Protein AF-0000000084533289 (afdb_homodimer)

InterPro domains:
  IPR000182 GNAT domain [PF00583] (32-140)
  IPR000182 GNAT domain [PS51186] (4-158)
  IPR016181 Acyl-CoA N-acyltransferase [SSF55729] (2-154)
  IPR050832 Bacterial Acetyltransferase [PTHR43877] (1-142)

Radius of gyration: 20.75 Å; Cα contacts (8 Å, |Δi|>4): 591; chains: 2; bounding box: 34×73×55 Å

Secondary structure (DSSP, 8-state):
------EE--GGGHHHHHHHHHHHSTT----HHHHHHHHHHHHHHTTT-TTEEEEEEESSSS-EEEEEEEEEEE---BTTBTT-EEEEEEEEEE-GGG-SSSHHHHHHHHHHHHHHHTT-SEEEEE--TTTHHHHHHTT-EE---EEEE---------/------EE--GGGHHHHHHHHHHHSTT----HHHHHHHHHHHHHHTTT-TTEEEEEEESSSS-EEEEEEEEEEE---BTTBTT-EEEEEEEEEE-GGG-SSSHHHHHHHHHHHHHHHTT-SEEEEE--TTTHHHHHHTT-EE---EEEE---------

pLDDT: mean 88.36, std 14.04, range [29.56, 98.44]

Solvent-accessible surface area (backbone atoms only — not comparable to full-atom values): 17036 Å² total; per-residue (Å²): 127,78,78,53,64,66,41,75,47,46,36,86,41,20,66,49,51,48,52,38,52,57,67,67,52,67,83,65,85,71,52,68,66,55,53,51,50,32,32,52,49,36,41,67,31,39,83,69,36,88,40,51,47,43,20,24,22,48,67,53,97,84,42,60,28,22,37,21,35,33,30,48,42,74,59,66,56,42,96,73,16,84,67,14,25,32,27,38,46,78,45,74,30,58,35,78,93,49,58,94,69,56,47,61,59,51,16,44,50,53,43,50,51,50,40,46,72,73,42,25,21,34,36,33,36,69,38,49,84,88,48,39,63,59,44,43,76,72,60,33,40,81,47,77,46,29,29,37,30,64,60,72,71,81,61,80,80,124,125,79,78,54,64,67,41,73,47,44,37,86,42,20,64,49,51,47,52,39,53,58,65,66,53,69,84,66,86,73,50,68,66,54,54,51,49,34,33,51,49,35,42,67,30,38,83,69,36,87,40,52,45,43,19,25,24,49,68,52,96,83,43,60,30,21,36,20,34,34,30,49,42,72,58,67,53,42,97,76,17,86,66,13,24,33,27,37,46,78,45,74,32,56,37,78,94,49,58,95,69,55,46,61,59,51,16,42,50,52,43,51,53,50,40,46,71,74,43,26,23,34,35,34,36,70,39,50,82,87,49,39,63,61,43,44,77,72,59,32,40,81,47,77,46,30,30,37,31,66,61,72,70,79,60,79,80,125

Sequence (316 aa):
MPTPPVRPAAPGDADELLRLRVAVLDGARLTDAWRSTFRDDMRARLGTDPSLLAYVVPADEHTLASCALGIVYRGYLGPTHPTGLWGRIHTVATDPAHRRRGHARAVTTALIDALKAAGCGSIELRATEAGAPLYHTLGFAPLDGYMALRPTPPGPRHMPTPPVRPAAPGDADELLRLRVAVLDGARLTDAWRSTFRDDMRARLGTDPSLLAYVVPADEHTLASCALGIVYRGYLGPTHPTGLWGRIHTVATDPAHRRRGHARAVTTALIDALKAAGCGSIELRATEAGAPLYHTLGFAPLDGYMALRPTPPGPRH

Nearest PDB structures (foldseek):
  2q0y-assembly1_A-2  TM=8.244E-01  e=2.918E-10  Cupriavidus pinatubonensis JMP134
  3mgd-assembly2_B  TM=8.624E-01  e=1.035E-08  Clostridium acetobutylicum
  6tdh-assembly1_A-2  TM=7.737E-01  e=1.348E-07  Aspergillus fumigatus Af293
  4f6a-assembly1_B  TM=7.335E-01  e=4.950E-08  Halalkalibacterium halodurans C-125
  4e0a-assembly1_B  TM=7.019E-01  e=2.486E-08  Halalkalibacterium halodurans C-125

Structure (mmCIF, N/CA/C/O backbone):
data_AF-0000000084533289-model_v1
#
loop_
_entity.id
_entity.type
_entity.pdbx_description
1 polymer 'N-acetyltransferase domain-containing protein'
#
loop_
_atom_site.group_PDB
_atom_site.id
_atom_site.type_symbol
_atom_site.label_atom_id
_atom_site.label_alt_id
_atom_site.label_comp_id
_atom_site.label_asym_id
_atom_site.label_entity_id
_atom_site.label_seq_id
_atom_site.pdbx_PDB_ins_code
_atom_site.Cartn_x
_atom_site.Cartn_y
_atom_site.Cartn_z
_atom_site.occupancy
_atom_site.B_iso_or_equiv
_atom_site.auth_seq_id
_atom_site.auth_comp_id
_atom_site.auth_asym_id
_atom_site.auth_atom_id
_atom_site.pdbx_PDB_model_num
ATOM 1 N N . MET A 1 1 ? -1.004 -37.438 -6.676 1 43.22 1 MET A N 1
ATOM 2 C CA . MET A 1 1 ? 0.303 -36.812 -6.836 1 43.22 1 MET A CA 1
ATOM 3 C C . MET A 1 1 ? 0.592 -35.875 -5.68 1 43.22 1 MET A C 1
ATOM 5 O O . MET A 1 1 ? -0.305 -35.156 -5.207 1 43.22 1 MET A O 1
ATOM 9 N N . PRO A 1 2 ? 1.615 -36.031 -4.961 1 53.59 2 PRO A N 1
ATOM 10 C CA . PRO A 1 2 ? 1.88 -35.219 -3.775 1 53.59 2 PRO A CA 1
ATOM 11 C C . PRO A 1 2 ? 1.738 -33.719 -4.051 1 53.59 2 PRO A C 1
ATOM 13 O O . PRO A 1 2 ? 1.867 -33.281 -5.199 1 53.59 2 PRO A O 1
ATOM 16 N N . THR A 1 3 ? 0.912 -33.031 -3.369 1 55.97 3 THR A N 1
ATOM 17 C CA . THR A 1 3 ? 0.792 -31.578 -3.512 1 55.97 3 THR A CA 1
ATOM 18 C C . THR A 1 3 ? 2.168 -30.938 -3.666 1 55.97 3 THR A C 1
ATOM 20 O O . THR A 1 3 ? 3.041 -31.109 -2.814 1 55.97 3 THR A O 1
ATOM 23 N N . PRO A 1 4 ? 2.516 -30.594 -4.965 1 63.09 4 PRO A N 1
ATOM 24 C CA . PRO A 1 4 ? 3.826 -29.969 -5.129 1 63.09 4 PRO A CA 1
ATOM 25 C C . PRO A 1 4 ? 4.09 -28.875 -4.098 1 63.09 4 PRO A C 1
ATOM 27 O O . PRO A 1 4 ? 3.18 -28.109 -3.75 1 63.09 4 PRO A O 1
ATOM 30 N N . PRO A 1 5 ? 5.207 -29.031 -3.48 1 88.12 5 PRO A N 1
ATOM 31 C CA . PRO A 1 5 ? 5.605 -28.125 -2.406 1 88.12 5 PRO A CA 1
ATOM 32 C C . PRO A 1 5 ? 5.695 -26.672 -2.871 1 88.12 5 PRO A C 1
ATOM 34 O O . PRO A 1 5 ? 5.969 -26.406 -4.043 1 88.12 5 PRO A O 1
ATOM 37 N N . VAL A 1 6 ? 5.18 -25.797 -2.129 1 97.38 6 VAL A N 1
ATOM 38 C CA . VAL A 1 6 ? 5.336 -24.359 -2.33 1 97.38 6 VAL A CA 1
ATOM 39 C C . VAL A 1 6 ? 6.816 -24 -2.293 1 97.38 6 VAL A C 1
ATOM 41 O O . VAL A 1 6 ? 7.57 -24.516 -1.466 1 97.38 6 VAL A O 1
ATOM 44 N N . ARG A 1 7 ? 7.273 -23.219 -3.26 1 97.25 7 ARG A N 1
ATOM 45 C CA . ARG A 1 7 ? 8.648 -22.719 -3.273 1 97.25 7 ARG A CA 1
ATOM 46 C C . ARG A 1 7 ? 8.688 -21.25 -3.68 1 97.25 7 ARG A C 1
ATOM 48 O O . ARG A 1 7 ? 7.742 -20.734 -4.277 1 97.25 7 ARG A O 1
ATOM 55 N N . PRO A 1 8 ? 9.82 -20.547 -3.326 1 97.56 8 PRO A N 1
ATOM 56 C CA . PRO A 1 8 ? 9.984 -19.203 -3.883 1 97.56 8 PRO A CA 1
ATOM 57 C C . PRO A 1 8 ? 10.055 -19.188 -5.41 1 97.56 8 PRO A C 1
ATOM 59 O O . PRO A 1 8 ? 10.609 -20.125 -6.004 1 97.56 8 PRO A O 1
ATOM 62 N N . ALA A 1 9 ? 9.477 -18.188 -5.996 1 97.94 9 ALA A N 1
ATOM 63 C CA . ALA A 1 9 ? 9.578 -18.031 -7.441 1 97.94 9 ALA A CA 1
ATOM 64 C C . ALA A 1 9 ? 10.992 -17.609 -7.848 1 97.94 9 ALA A C 1
ATOM 66 O O . ALA A 1 9 ? 11.688 -16.922 -7.09 1 97.94 9 ALA A O 1
ATOM 67 N N . ALA A 1 10 ? 11.391 -18.016 -9.016 1 97.19 10 ALA A N 1
ATOM 68 C CA . ALA A 1 10 ? 12.664 -17.641 -9.617 1 97.19 10 ALA A CA 1
ATOM 69 C C . ALA A 1 10 ? 12.453 -16.938 -10.953 1 97.19 10 ALA A C 1
ATOM 71 O O . ALA A 1 10 ? 11.359 -16.969 -11.516 1 97.19 10 ALA A O 1
ATOM 72 N N . PRO A 1 11 ? 13.539 -16.312 -11.43 1 97.31 11 PRO A N 1
ATOM 73 C CA . PRO A 1 11 ? 13.398 -15.594 -12.703 1 97.31 11 PRO A CA 1
ATOM 74 C C . PRO A 1 11 ? 12.867 -16.484 -13.82 1 97.31 11 PRO A C 1
ATOM 76 O O . PRO A 1 11 ? 12.141 -16.016 -14.695 1 97.31 11 PRO A O 1
ATOM 79 N N . GLY A 1 12 ? 13.195 -17.703 -13.75 1 96.94 12 GLY A N 1
ATOM 80 C CA . GLY A 1 12 ? 12.758 -18.641 -14.758 1 96.94 12 GLY A CA 1
ATOM 81 C C . GLY A 1 12 ? 11.258 -18.891 -14.742 1 96.94 12 GLY A C 1
ATOM 82 O O . GLY A 1 12 ? 10.695 -19.438 -15.688 1 96.94 12 GLY A O 1
ATOM 83 N N . ASP A 1 13 ? 10.578 -18.453 -13.695 1 97.56 13 ASP A N 1
ATOM 84 C CA . ASP A 1 13 ? 9.141 -18.641 -13.555 1 97.56 13 ASP A CA 1
ATOM 85 C C . ASP A 1 13 ? 8.367 -17.484 -14.188 1 97.56 13 ASP A C 1
ATOM 87 O O . ASP A 1 13 ? 7.133 -17.5 -14.219 1 97.56 13 ASP A O 1
ATOM 91 N N . ALA A 1 14 ? 9.047 -16.5 -14.789 1 96.69 14 ALA A N 1
ATOM 92 C CA . ALA A 1 14 ? 8.43 -15.234 -15.203 1 96.69 14 ALA A CA 1
ATOM 93 C C . ALA A 1 14 ? 7.332 -15.484 -16.234 1 96.69 14 ALA A C 1
ATOM 95 O O . ALA A 1 14 ? 6.254 -14.891 -16.172 1 96.69 14 ALA A O 1
ATOM 96 N N . ASP A 1 15 ? 7.59 -16.375 -17.156 1 96.94 15 ASP A N 1
ATOM 97 C CA . ASP A 1 15 ? 6.602 -16.641 -18.203 1 96.94 15 ASP A CA 1
ATOM 98 C C . ASP A 1 15 ? 5.344 -17.281 -17.609 1 96.94 15 ASP A C 1
ATOM 100 O O . ASP A 1 15 ? 4.227 -16.922 -17.984 1 96.94 15 ASP A O 1
ATOM 104 N N . GLU A 1 16 ? 5.52 -18.172 -16.75 1 97.19 16 GLU A N 1
ATOM 105 C CA . GLU A 1 16 ? 4.375 -18.844 -16.156 1 97.19 16 GLU A CA 1
ATOM 106 C C . GLU A 1 16 ? 3.643 -17.938 -15.172 1 97.19 16 GLU A C 1
ATOM 108 O O . GLU A 1 16 ? 2.422 -18.031 -15.023 1 97.19 16 GLU A O 1
ATOM 113 N N . LEU A 1 17 ? 4.383 -17.078 -14.484 1 96.12 17 LEU A N 1
ATOM 114 C CA . LEU A 1 17 ? 3.732 -16.062 -13.656 1 96.12 17 LEU A CA 1
ATOM 115 C C . LEU A 1 17 ? 2.84 -15.164 -14.5 1 96.12 17 LEU A C 1
ATOM 117 O O . LEU A 1 17 ? 1.718 -14.844 -14.102 1 96.12 1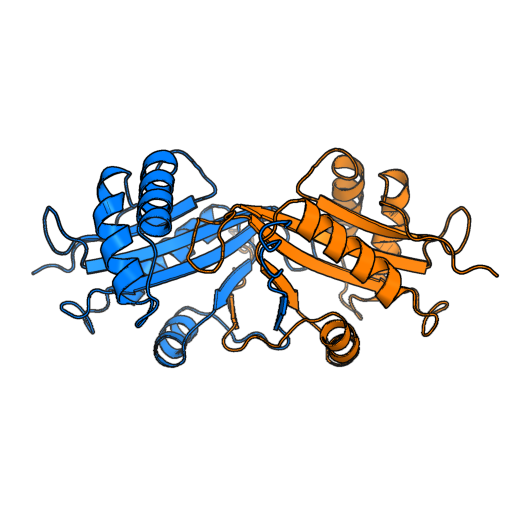7 LEU A O 1
ATOM 121 N N . LEU A 1 18 ? 3.348 -14.789 -15.609 1 93.31 18 LEU A N 1
ATOM 122 C CA . LEU A 1 18 ? 2.562 -13.977 -16.531 1 93.31 18 LEU A CA 1
ATOM 123 C C . LEU A 1 18 ? 1.303 -14.719 -16.969 1 93.31 18 LEU A C 1
ATOM 125 O O . LEU A 1 18 ? 0.211 -14.141 -16.984 1 93.31 18 LEU A O 1
ATOM 129 N N . ARG A 1 19 ? 1.464 -15.938 -17.312 1 93.62 19 ARG A N 1
ATOM 130 C CA . ARG A 1 19 ? 0.329 -16.75 -17.734 1 93.62 19 ARG A CA 1
ATOM 131 C C . ARG A 1 19 ? -0.753 -16.781 -16.656 1 93.62 19 ARG A C 1
ATOM 133 O O . ARG A 1 19 ? -1.931 -16.562 -16.953 1 93.62 19 ARG A O 1
ATOM 140 N N . LEU A 1 20 ? -0.392 -17.047 -15.438 1 94.19 20 LEU A N 1
ATOM 141 C CA . LEU A 1 20 ? -1.339 -17.125 -14.328 1 94.19 20 LEU A CA 1
ATOM 142 C C . LEU A 1 20 ? -1.999 -15.766 -14.094 1 94.19 20 LEU A C 1
ATOM 144 O O . LEU A 1 20 ? -3.207 -15.695 -13.852 1 94.19 20 LEU A O 1
ATOM 148 N N . ARG A 1 21 ? -1.177 -14.719 -14.094 1 90.25 21 ARG A N 1
ATOM 149 C CA . ARG A 1 21 ? -1.699 -13.375 -13.844 1 90.25 21 ARG A CA 1
ATOM 150 C C . ARG A 1 21 ? -2.744 -12.992 -14.891 1 90.25 21 ARG A C 1
ATOM 152 O O . ARG A 1 21 ? -3.793 -12.438 -14.555 1 90.25 21 ARG A O 1
ATOM 159 N N . VAL A 1 22 ? -2.467 -13.25 -16.141 1 86.19 22 VAL A N 1
ATOM 160 C CA . VAL A 1 22 ? -3.363 -12.922 -17.25 1 86.19 22 VAL A CA 1
ATOM 161 C C . VAL A 1 22 ? -4.664 -13.711 -17.109 1 86.19 22 VAL A C 1
ATOM 163 O O . VAL A 1 22 ? -5.746 -13.18 -17.375 1 86.19 22 VAL A O 1
ATOM 166 N N . ALA A 1 23 ? -4.617 -14.883 -16.656 1 82.12 23 ALA A N 1
ATOM 167 C CA . ALA A 1 23 ? -5.777 -15.758 -16.547 1 82.12 23 ALA A CA 1
ATOM 168 C C . ALA A 1 23 ? -6.789 -15.211 -15.547 1 82.12 23 ALA A C 1
ATOM 170 O O . ALA A 1 23 ? -7.996 -15.414 -15.695 1 82.12 23 ALA A O 1
ATOM 171 N N . VAL A 1 24 ? -6.328 -14.484 -14.555 1 77.31 24 VAL A N 1
ATOM 172 C CA . VAL A 1 24 ? -7.219 -14.023 -13.492 1 77.31 24 VAL A CA 1
ATOM 173 C C . VAL A 1 24 ? -7.703 -12.609 -13.812 1 77.31 24 VAL A C 1
ATOM 175 O O . VAL A 1 24 ? -8.625 -12.102 -13.164 1 77.31 24 VAL A O 1
ATOM 178 N N . LEU A 1 25 ? -6.977 -11.883 -14.664 1 74.75 25 LEU A N 1
ATOM 179 C CA . LEU A 1 25 ? -7.418 -10.547 -15.055 1 74.75 25 LEU A CA 1
ATOM 180 C C . LEU A 1 25 ? -8.555 -10.617 -16.062 1 74.75 25 LEU A C 1
ATOM 182 O O . LEU A 1 25 ? -9.336 -9.672 -16.203 1 74.75 25 LEU A O 1
ATOM 186 N N . ASP A 1 26 ? -9.523 -11.273 -15.773 1 58.03 26 ASP A N 1
ATOM 187 C CA . ASP A 1 26 ? -10.75 -11.508 -16.531 1 58.03 26 ASP A CA 1
ATOM 188 C C . ASP A 1 26 ? -10.875 -10.523 -17.688 1 58.03 26 ASP A C 1
ATOM 190 O O . ASP A 1 26 ? -11.344 -9.398 -17.516 1 58.03 26 ASP A O 1
ATOM 194 N N . GLY A 1 27 ? -10.484 -10.805 -18.984 1 58.09 27 GLY A N 1
ATOM 195 C CA . GLY A 1 27 ? -10.992 -10.148 -20.172 1 58.09 27 GLY A CA 1
ATOM 196 C C . GLY A 1 27 ? -10.219 -8.891 -20.531 1 58.09 27 GLY A C 1
ATOM 197 O O . GLY A 1 27 ? -10.547 -8.211 -21.516 1 58.09 27 GLY A O 1
ATOM 198 N N . ALA A 1 28 ? -9.461 -8.281 -19.641 1 57.19 28 ALA A N 1
ATOM 199 C CA . ALA A 1 28 ? -8.836 -7.023 -20.047 1 57.19 28 ALA A CA 1
ATOM 200 C C . ALA A 1 28 ? -7.867 -7.246 -21.203 1 57.19 28 ALA A C 1
ATOM 202 O O . ALA A 1 28 ? -7.199 -8.281 -21.281 1 57.19 28 ALA A O 1
ATOM 203 N N . ARG A 1 29 ? -8.195 -6.648 -22.359 1 61.19 29 ARG A N 1
ATOM 204 C CA . ARG A 1 29 ? -7.223 -6.645 -23.453 1 61.19 29 ARG A CA 1
ATOM 205 C C . ARG A 1 29 ? -5.895 -6.047 -23 1 61.19 29 ARG A C 1
ATOM 207 O O . ARG A 1 29 ? -5.793 -4.836 -22.781 1 61.19 29 ARG A O 1
ATOM 214 N N . LEU A 1 30 ? -4.992 -6.977 -22.609 1 72.81 30 LEU A N 1
ATOM 215 C CA . LEU A 1 30 ? -3.676 -6.508 -22.188 1 72.81 30 LEU A CA 1
ATOM 216 C C . LEU A 1 30 ? -2.762 -6.316 -23.391 1 72.81 30 LEU A C 1
ATOM 218 O O . LEU A 1 30 ? -2.73 -7.16 -24.297 1 72.81 30 LEU A O 1
ATOM 222 N N . THR A 1 31 ? -2.113 -5.172 -23.391 1 78.19 31 THR A N 1
ATOM 223 C CA . THR A 1 31 ? -1.204 -4.879 -24.5 1 78.19 31 THR A CA 1
ATOM 224 C C . THR A 1 31 ? 0.042 -5.758 -24.422 1 78.19 31 THR A C 1
ATOM 226 O O . THR A 1 31 ? 0.374 -6.277 -23.344 1 78.19 31 THR A O 1
ATOM 229 N N . ASP A 1 32 ? 0.565 -6.004 -25.562 1 83.25 32 ASP A N 1
ATOM 230 C CA . ASP A 1 32 ? 1.843 -6.707 -25.625 1 83.25 32 ASP A CA 1
ATOM 231 C C . ASP A 1 32 ? 2.898 -5.996 -24.781 1 83.25 32 ASP A C 1
ATOM 233 O O . ASP A 1 32 ? 3.742 -6.645 -24.156 1 83.25 32 ASP A O 1
ATOM 237 N N . ALA A 1 33 ? 2.801 -4.766 -24.781 1 79.88 33 ALA A N 1
ATOM 238 C CA . ALA A 1 33 ? 3.758 -3.971 -24.016 1 79.88 33 ALA A CA 1
ATOM 239 C C . ALA A 1 33 ? 3.625 -4.246 -22.516 1 79.88 33 ALA A C 1
ATOM 241 O O . ALA A 1 33 ? 4.629 -4.371 -21.812 1 79.88 33 ALA A O 1
ATOM 242 N N . TRP A 1 34 ? 2.473 -4.406 -22.125 1 80.44 34 TRP A N 1
ATOM 243 C CA . TRP A 1 34 ? 2.24 -4.707 -20.719 1 80.44 34 TRP A CA 1
ATOM 244 C C . TRP A 1 34 ? 2.805 -6.078 -20.344 1 80.44 34 TRP A C 1
ATOM 246 O O . TRP A 1 34 ? 3.477 -6.227 -19.328 1 80.44 34 TRP A O 1
ATOM 256 N N . ARG A 1 35 ? 2.557 -7.02 -21.219 1 86.19 35 ARG A N 1
ATOM 257 C CA . ARG A 1 35 ? 3.006 -8.383 -20.969 1 86.19 35 ARG A CA 1
ATOM 258 C C . ARG A 1 35 ? 4.527 -8.453 -20.891 1 86.19 35 ARG A C 1
ATOM 260 O O . ARG A 1 35 ? 5.078 -9.055 -19.969 1 86.19 35 ARG A O 1
ATOM 267 N N . SER A 1 36 ? 5.094 -7.805 -21.812 1 89 36 SER A N 1
ATOM 268 C CA . SER A 1 36 ? 6.555 -7.828 -21.844 1 89 36 SER A CA 1
ATOM 269 C C . SER A 1 36 ? 7.141 -7.102 -20.641 1 89 36 SER A C 1
ATOM 271 O O . SER A 1 36 ? 8.133 -7.551 -20.062 1 89 36 SER A O 1
ATOM 273 N N . THR A 1 37 ? 6.527 -6.035 -20.266 1 86.88 37 THR A N 1
ATOM 274 C CA . THR A 1 37 ? 7.02 -5.254 -19.141 1 86.88 37 THR A CA 1
ATOM 275 C C . THR A 1 37 ? 6.918 -6.055 -17.844 1 86.88 37 THR A C 1
ATOM 277 O O . THR A 1 37 ? 7.859 -6.078 -17.047 1 86.88 37 THR A O 1
ATOM 280 N N . PHE A 1 38 ? 5.816 -6.73 -17.688 1 89.12 38 PHE A N 1
ATOM 281 C CA . PHE A 1 38 ? 5.656 -7.562 -16.5 1 89.12 38 PHE A CA 1
ATOM 282 C C . PHE A 1 38 ? 6.699 -8.672 -16.469 1 89.12 38 PHE A C 1
ATOM 284 O O . PHE A 1 38 ? 7.395 -8.852 -15.477 1 89.12 38 PHE A O 1
ATOM 291 N N . ARG A 1 39 ? 6.742 -9.352 -17.547 1 92.88 39 ARG A N 1
ATOM 292 C CA . ARG A 1 39 ? 7.676 -10.469 -17.656 1 92.88 39 ARG A CA 1
ATOM 293 C C . ARG A 1 39 ? 9.109 -10.023 -17.391 1 92.88 39 ARG A C 1
ATOM 295 O O . ARG A 1 39 ? 9.828 -10.664 -16.625 1 92.88 39 ARG A O 1
ATOM 302 N N . ASP A 1 40 ? 9.492 -8.93 -17.984 1 92.75 40 ASP A N 1
ATOM 303 C CA . ASP A 1 40 ? 10.852 -8.414 -17.828 1 92.75 40 ASP A CA 1
ATOM 304 C C . ASP A 1 40 ? 11.102 -7.953 -16.391 1 92.75 40 ASP A C 1
ATOM 306 O O . ASP A 1 40 ? 12.203 -8.141 -15.859 1 92.75 40 ASP A O 1
ATOM 310 N N . ASP A 1 41 ? 10.102 -7.402 -15.812 1 92.94 41 ASP A N 1
ATOM 311 C CA . ASP A 1 41 ? 10.219 -6.977 -14.422 1 92.94 41 ASP A CA 1
ATOM 312 C C . ASP A 1 41 ? 10.43 -8.172 -13.5 1 92.94 41 ASP A C 1
ATOM 314 O O . ASP A 1 41 ? 11.289 -8.141 -12.617 1 92.94 41 ASP A O 1
ATOM 318 N N . MET A 1 42 ? 9.672 -9.211 -13.766 1 94.88 42 MET A N 1
ATOM 319 C CA . MET A 1 42 ? 9.812 -10.43 -12.969 1 94.88 42 MET A CA 1
ATOM 320 C C . MET A 1 42 ? 11.195 -11.047 -13.164 1 94.88 42 MET A C 1
ATOM 322 O O . MET A 1 42 ? 11.852 -11.422 -12.188 1 94.88 42 MET A O 1
ATOM 326 N N . ARG A 1 43 ? 11.609 -11.086 -14.312 1 96.31 43 ARG A N 1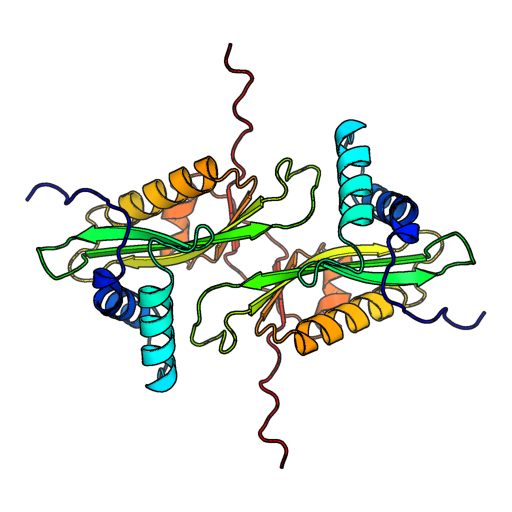
ATOM 327 C CA . ARG A 1 43 ? 12.914 -11.672 -14.609 1 96.31 43 ARG A CA 1
ATOM 328 C C . ARG A 1 43 ? 14.031 -10.891 -13.922 1 96.31 43 ARG A C 1
ATOM 330 O O . ARG A 1 43 ? 15 -11.484 -13.438 1 96.31 43 ARG A O 1
ATOM 337 N N . ALA A 1 44 ? 13.836 -9.664 -13.859 1 94.88 44 ALA A N 1
ATOM 338 C CA . ALA A 1 44 ? 14.891 -8.797 -13.344 1 94.88 44 ALA A CA 1
ATOM 339 C C . ALA A 1 44 ? 14.906 -8.805 -11.812 1 94.88 44 ALA A C 1
ATOM 341 O O . ALA A 1 44 ? 15.961 -8.68 -11.195 1 94.88 44 ALA A O 1
ATOM 342 N N . ARG A 1 45 ? 13.758 -8.992 -11.242 1 95.88 45 ARG A N 1
ATOM 343 C CA . ARG A 1 45 ? 13.656 -8.648 -9.828 1 95.88 45 ARG A CA 1
ATOM 344 C C . ARG A 1 45 ? 13.555 -9.898 -8.961 1 95.88 45 ARG A C 1
ATOM 346 O O . ARG A 1 45 ? 13.977 -9.891 -7.801 1 95.88 45 ARG A O 1
ATOM 353 N N . LEU A 1 46 ? 13.008 -10.938 -9.523 1 96.5 46 LEU A N 1
ATOM 354 C CA . LEU A 1 46 ? 12.82 -12.125 -8.695 1 96.5 46 LEU A CA 1
ATOM 355 C C . LEU A 1 46 ? 14.164 -12.656 -8.203 1 96.5 46 LEU A C 1
ATOM 357 O O . LEU A 1 46 ? 15.109 -12.789 -8.992 1 96.5 46 LEU A O 1
ATOM 361 N N . GLY A 1 47 ? 14.211 -12.859 -6.891 1 92.62 47 GLY A N 1
ATOM 362 C CA . GLY A 1 47 ? 15.414 -13.43 -6.305 1 92.62 47 GLY A CA 1
ATOM 363 C C . GLY A 1 47 ? 16.453 -12.383 -5.938 1 92.62 47 GLY A C 1
ATOM 364 O O . GLY A 1 47 ? 17.391 -12.672 -5.195 1 92.62 47 GLY A O 1
ATOM 365 N N . THR A 1 48 ? 16.328 -11.148 -6.426 1 94.38 48 THR A N 1
ATOM 366 C CA . THR A 1 48 ? 17.359 -10.141 -6.168 1 94.38 48 THR A CA 1
ATOM 367 C C . THR A 1 48 ? 16.766 -8.945 -5.438 1 94.38 48 THR A C 1
ATOM 369 O O . THR A 1 48 ? 17.453 -8.273 -4.664 1 94.38 48 THR A O 1
ATOM 372 N N . ASP A 1 49 ? 15.562 -8.633 -5.742 1 95.06 49 ASP A N 1
ATOM 373 C CA . ASP A 1 49 ? 14.883 -7.52 -5.094 1 95.06 49 ASP A CA 1
ATOM 374 C C . ASP A 1 49 ? 14.172 -7.98 -3.822 1 95.06 49 ASP A C 1
ATOM 376 O O . ASP A 1 49 ? 13.148 -8.672 -3.889 1 95.06 49 ASP A O 1
ATOM 380 N N . PRO A 1 50 ? 14.672 -7.547 -2.697 1 94.31 50 PRO A N 1
ATOM 381 C CA . PRO A 1 50 ? 14.062 -8.016 -1.449 1 94.31 50 PRO A CA 1
ATOM 382 C C . PRO A 1 50 ? 12.648 -7.477 -1.244 1 94.31 50 PRO A C 1
ATOM 384 O O . PRO A 1 50 ? 11.922 -7.953 -0.366 1 94.31 50 PRO A O 1
ATOM 387 N N . SER A 1 51 ? 12.242 -6.496 -1.997 1 94.94 51 SER A N 1
ATOM 388 C CA . SER A 1 51 ? 10.914 -5.914 -1.834 1 94.94 51 SER A CA 1
ATOM 389 C C . SER A 1 51 ? 9.867 -6.707 -2.607 1 94.94 51 SER A C 1
ATOM 391 O O . SER A 1 51 ? 8.664 -6.516 -2.408 1 94.94 51 SER A O 1
ATOM 393 N N . LEU A 1 52 ? 10.312 -7.543 -3.506 1 96.69 52 LEU A N 1
ATOM 394 C CA . LEU A 1 52 ? 9.398 -8.383 -4.273 1 96.69 52 LEU A CA 1
ATOM 395 C C . LEU A 1 52 ? 9.453 -9.828 -3.787 1 96.69 52 LEU A C 1
ATOM 397 O O . LEU A 1 52 ? 10.477 -10.5 -3.924 1 96.69 52 LEU A O 1
ATOM 401 N N . LEU A 1 53 ? 8.352 -10.281 -3.213 1 97.38 53 LEU A N 1
ATOM 402 C CA . LEU A 1 53 ? 8.242 -11.656 -2.732 1 97.38 53 LEU A CA 1
ATOM 403 C C . LEU A 1 53 ? 7.195 -12.422 -3.531 1 97.38 53 LEU A C 1
ATOM 405 O O . LEU A 1 53 ? 6.082 -11.938 -3.732 1 97.38 53 LEU A O 1
ATOM 409 N N . ALA A 1 54 ? 7.59 -13.578 -4.023 1 98.06 54 ALA A N 1
ATOM 410 C CA . ALA A 1 54 ? 6.68 -14.406 -4.809 1 98.06 54 ALA A CA 1
ATOM 411 C C . ALA A 1 54 ? 6.875 -15.891 -4.488 1 98.06 54 ALA A C 1
ATOM 413 O O . ALA A 1 54 ? 8.008 -16.359 -4.324 1 98.06 54 ALA A O 1
ATOM 414 N N . TYR A 1 55 ? 5.789 -16.578 -4.363 1 98.44 55 TYR A N 1
ATOM 415 C CA . TYR A 1 55 ? 5.789 -18.016 -4.133 1 98.44 55 TYR A CA 1
ATOM 416 C C . TYR A 1 55 ? 4.918 -18.734 -5.16 1 98.44 55 TYR A C 1
ATOM 418 O O . TYR A 1 55 ? 3.939 -18.172 -5.652 1 98.44 55 TYR A O 1
ATOM 426 N N . VAL A 1 56 ? 5.293 -19.984 -5.434 1 98.19 56 VAL A N 1
ATOM 427 C CA . VAL A 1 56 ? 4.598 -20.719 -6.492 1 98.19 56 VAL A CA 1
ATOM 428 C C . VAL A 1 56 ? 4.395 -22.172 -6.074 1 98.19 56 VAL A C 1
ATOM 430 O O . VAL A 1 56 ? 5.094 -22.672 -5.191 1 98.19 56 VAL A O 1
ATOM 433 N N . VAL A 1 57 ? 3.355 -22.75 -6.637 1 97.62 57 VAL A N 1
ATOM 434 C CA . VAL A 1 57 ? 3.139 -24.203 -6.633 1 97.62 57 VAL A CA 1
ATOM 435 C C . VAL A 1 57 ? 3.336 -24.75 -8.039 1 97.62 57 VAL A C 1
ATOM 437 O O . VAL A 1 57 ? 2.564 -24.453 -8.953 1 97.62 57 VAL A O 1
ATOM 440 N N . PRO A 1 58 ? 4.348 -25.562 -8.18 1 96.75 58 PRO A N 1
ATOM 441 C CA . PRO A 1 58 ? 4.516 -26.188 -9.5 1 96.75 58 PRO A CA 1
ATOM 442 C C . PRO A 1 58 ? 3.436 -27.219 -9.805 1 96.75 58 PRO A C 1
ATOM 444 O O . PRO A 1 58 ? 2.992 -27.938 -8.906 1 96.75 58 PRO A O 1
ATOM 447 N N . ALA A 1 59 ? 2.936 -27.203 -11.086 1 94.56 59 ALA A N 1
ATOM 448 C CA . ALA A 1 59 ? 2.08 -28.281 -11.57 1 94.56 59 ALA A CA 1
ATOM 449 C C . ALA A 1 59 ? 2.91 -29.438 -12.117 1 94.56 59 ALA A C 1
ATOM 451 O O . ALA A 1 59 ? 2.537 -30.594 -11.969 1 94.56 59 ALA A O 1
ATOM 452 N N . ASP A 1 60 ? 3.943 -29.094 -12.773 1 91.56 60 ASP A N 1
ATOM 453 C CA . ASP A 1 60 ? 4.973 -30 -13.273 1 91.56 60 ASP A CA 1
ATOM 454 C C . ASP A 1 60 ? 6.309 -29.281 -13.43 1 91.56 60 ASP A C 1
ATOM 456 O O . ASP A 1 60 ? 6.578 -28.297 -12.742 1 91.56 60 ASP A O 1
ATOM 460 N N . GLU A 1 61 ? 7.188 -29.75 -14.234 1 89.19 61 GLU A N 1
ATOM 461 C CA . GLU A 1 61 ? 8.531 -29.188 -14.344 1 89.19 61 GLU A CA 1
ATOM 462 C C . GLU A 1 61 ? 8.508 -27.812 -15.008 1 89.19 61 GLU A C 1
ATOM 464 O O . GLU A 1 61 ? 9.367 -26.984 -14.734 1 89.19 61 GLU A O 1
ATOM 469 N N . HIS A 1 62 ? 7.504 -27.547 -15.773 1 90.5 62 HIS A N 1
ATOM 470 C CA . HIS A 1 62 ? 7.566 -26.328 -16.578 1 90.5 62 HIS A CA 1
ATOM 471 C C . HIS A 1 62 ? 6.348 -25.453 -16.344 1 90.5 62 HIS A C 1
ATOM 473 O O . HIS A 1 62 ? 6.281 -24.328 -16.844 1 90.5 62 HIS A O 1
ATOM 479 N N . THR A 1 63 ? 5.398 -25.953 -15.625 1 95.19 63 THR A N 1
ATOM 480 C CA . THR A 1 63 ? 4.152 -25.219 -15.477 1 95.19 63 THR A CA 1
ATOM 481 C C . THR A 1 63 ? 3.848 -24.953 -14.008 1 95.19 63 THR A C 1
ATOM 483 O O . THR A 1 63 ? 4.191 -25.766 -13.141 1 95.19 63 THR A O 1
ATOM 486 N N . LEU A 1 64 ? 3.23 -23.812 -13.781 1 97.31 64 LEU A N 1
ATOM 487 C CA . LEU A 1 64 ? 2.816 -23.469 -12.422 1 97.31 64 LEU A CA 1
ATOM 488 C C . LEU A 1 64 ? 1.32 -23.688 -12.234 1 97.31 64 LEU A C 1
ATOM 490 O O . LEU A 1 64 ? 0.528 -23.391 -13.133 1 97.31 64 LEU A O 1
ATOM 494 N N . ALA A 1 65 ? 0.986 -24.203 -11.086 1 97.12 65 ALA A N 1
ATOM 495 C CA . ALA A 1 65 ? -0.418 -24.391 -10.727 1 97.12 65 ALA A CA 1
ATOM 496 C C . ALA A 1 65 ? -0.981 -23.141 -10.047 1 97.12 65 ALA A C 1
ATOM 498 O O . ALA A 1 65 ? -2.172 -22.844 -10.172 1 97.12 65 ALA A O 1
ATOM 499 N N . SER A 1 66 ? -0.15 -22.438 -9.297 1 97.62 66 SER A N 1
ATOM 500 C CA . SER A 1 66 ? -0.609 -21.297 -8.531 1 97.62 66 SER A CA 1
ATOM 501 C C . SER A 1 66 ? 0.551 -20.359 -8.172 1 97.62 66 SER A C 1
ATOM 503 O O . SER A 1 66 ? 1.711 -20.781 -8.195 1 97.62 66 SER A O 1
ATOM 505 N N . CYS A 1 67 ? 0.217 -19.109 -7.922 1 97.88 67 CYS A N 1
ATOM 506 C CA . CYS A 1 67 ? 1.226 -18.141 -7.484 1 97.88 67 CYS A CA 1
ATOM 507 C C . CYS A 1 67 ? 0.62 -17.109 -6.551 1 97.88 67 CYS A C 1
ATOM 509 O O . CYS A 1 67 ? -0.597 -16.906 -6.535 1 97.88 67 CYS A O 1
ATOM 511 N N . ALA A 1 68 ? 1.451 -16.562 -5.73 1 97.75 68 ALA A N 1
ATOM 512 C CA . ALA A 1 68 ? 1.161 -15.391 -4.918 1 97.75 68 ALA A CA 1
ATOM 513 C C . ALA A 1 68 ? 2.314 -14.398 -4.965 1 97.75 68 ALA A C 1
ATOM 515 O O . ALA A 1 68 ? 3.477 -14.773 -4.797 1 97.75 68 ALA A O 1
ATOM 516 N N . LEU A 1 69 ? 1.982 -13.164 -5.277 1 96.88 69 LEU A N 1
ATOM 517 C CA . LEU A 1 69 ? 2.971 -12.094 -5.359 1 96.88 69 LEU A CA 1
ATOM 518 C C . LEU A 1 69 ? 2.652 -10.984 -4.363 1 96.88 69 LEU A C 1
ATOM 520 O O . LEU A 1 69 ? 1.496 -10.57 -4.234 1 96.88 69 LEU A O 1
ATOM 524 N N . GLY A 1 70 ? 3.68 -10.547 -3.652 1 97 70 GLY A N 1
ATOM 525 C CA . GLY A 1 70 ? 3.551 -9.461 -2.695 1 97 70 GLY A CA 1
ATOM 526 C C . GLY A 1 70 ? 4.73 -8.508 -2.717 1 97 70 GLY A C 1
ATOM 527 O O . GLY A 1 70 ? 5.789 -8.828 -3.258 1 97 70 GLY A O 1
ATOM 528 N N . ILE A 1 71 ? 4.48 -7.34 -2.203 1 96.62 71 ILE A N 1
ATOM 529 C CA . ILE A 1 71 ? 5.469 -6.27 -2.148 1 96.62 71 ILE A CA 1
ATOM 530 C C . ILE A 1 71 ? 5.684 -5.84 -0.699 1 96.62 71 ILE A C 1
ATOM 532 O O . ILE A 1 71 ? 4.723 -5.703 0.062 1 96.62 71 ILE A O 1
ATOM 536 N N . VAL A 1 72 ? 6.973 -5.664 -0.352 1 95.94 72 VAL A N 1
ATOM 537 C CA . VAL A 1 72 ? 7.352 -5.027 0.904 1 95.94 72 VAL A CA 1
ATOM 538 C C . VAL A 1 72 ? 7.742 -3.572 0.648 1 95.94 72 VAL A C 1
ATOM 540 O O . VAL A 1 72 ? 8.516 -3.283 -0.268 1 95.94 72 VAL A O 1
ATOM 543 N N . TYR A 1 73 ? 7.188 -2.688 1.42 1 94.25 73 TYR A N 1
ATOM 544 C CA . TYR A 1 73 ? 7.605 -1.297 1.264 1 94.25 73 TYR A CA 1
ATOM 545 C C . TYR A 1 73 ? 7.648 -0.586 2.611 1 94.25 73 TYR A C 1
ATOM 547 O O . TYR A 1 73 ? 7.004 -1.019 3.568 1 94.25 73 TYR A O 1
ATOM 555 N N . ARG A 1 74 ? 8.422 0.458 2.643 1 92.06 74 ARG A N 1
ATOM 556 C CA . ARG A 1 74 ? 8.602 1.221 3.873 1 92.06 74 ARG A CA 1
ATOM 557 C C . ARG A 1 74 ? 7.594 2.359 3.967 1 92.06 74 ARG A C 1
ATOM 559 O O . ARG A 1 74 ? 7.539 3.223 3.088 1 92.06 74 ARG A O 1
ATOM 566 N N . GLY A 1 75 ? 6.793 2.303 4.91 1 89.44 75 GLY A N 1
ATOM 567 C CA . GLY A 1 75 ? 6.004 3.453 5.324 1 89.44 75 GLY A CA 1
ATOM 568 C C . GLY A 1 75 ? 6.656 4.25 6.438 1 89.44 75 GLY A C 1
ATOM 569 O O . GLY A 1 75 ? 7.879 4.395 6.473 1 89.44 75 GLY A O 1
ATOM 570 N N . TYR A 1 76 ? 5.984 4.996 7.137 1 74.81 76 TYR A N 1
ATOM 571 C CA . TYR A 1 76 ? 6.531 5.602 8.344 1 74.81 76 TYR A CA 1
ATOM 572 C C . TYR A 1 76 ? 5.984 4.918 9.594 1 74.81 76 TYR A C 1
ATOM 574 O O . TYR A 1 76 ? 5.016 4.156 9.516 1 74.81 76 TYR A O 1
ATOM 582 N N . LEU A 1 77 ? 6.723 5.031 10.562 1 72.5 77 LEU A N 1
ATOM 583 C CA . LEU A 1 77 ? 6.445 4.348 11.82 1 72.5 77 LEU A CA 1
ATOM 584 C C . LEU A 1 77 ? 5.184 4.898 12.469 1 72.5 77 LEU A C 1
ATOM 586 O O . LEU A 1 77 ? 4.945 6.109 12.453 1 72.5 77 LEU A O 1
ATOM 590 N N . GLY A 1 78 ? 4.262 3.953 12.734 1 64.69 78 GLY A N 1
ATOM 591 C CA . GLY A 1 78 ? 3.043 4.32 13.438 1 64.69 78 GLY A CA 1
ATOM 592 C C . GLY A 1 78 ? 2.643 3.316 14.508 1 64.69 78 GLY A C 1
ATOM 593 O O . GLY A 1 78 ? 3.311 2.297 14.688 1 64.69 78 GLY A O 1
ATOM 594 N N . PRO A 1 79 ? 1.636 3.678 15.234 1 62.5 79 PRO A N 1
ATOM 595 C CA . PRO A 1 79 ? 1.232 2.834 16.359 1 62.5 79 PRO A CA 1
ATOM 596 C C . PRO A 1 79 ? 0.93 1.396 15.945 1 62.5 79 PRO A C 1
ATOM 598 O O . PRO A 1 79 ? 1.178 0.463 16.703 1 62.5 79 PRO A O 1
ATOM 601 N N . THR A 1 80 ? 0.522 1.326 14.766 1 62.94 80 THR A N 1
ATOM 602 C CA . THR A 1 80 ? 0.142 -0.012 14.328 1 62.94 80 THR A CA 1
ATOM 603 C C . THR A 1 80 ? 1.238 -0.631 13.461 1 62.94 80 THR A C 1
ATOM 605 O O . THR A 1 80 ? 1.089 -1.752 12.969 1 62.94 80 THR A O 1
ATOM 608 N N . HIS A 1 81 ? 2.326 0.136 13.336 1 72.81 81 HIS A N 1
ATOM 609 C CA . HIS A 1 81 ? 3.396 -0.338 12.469 1 72.81 81 HIS A CA 1
ATOM 610 C C . HIS A 1 81 ? 4.766 -0.107 13.102 1 72.81 81 HIS A C 1
ATOM 612 O O . HIS A 1 81 ? 5.484 0.814 12.711 1 72.81 81 HIS A O 1
ATOM 618 N N . PRO A 1 82 ? 5.109 -1.028 14 1 68.25 82 PRO A N 1
ATOM 619 C CA . PRO A 1 82 ? 6.328 -0.745 14.758 1 68.25 82 PRO A CA 1
ATOM 620 C C . PRO A 1 82 ? 7.586 -0.814 13.891 1 68.25 82 PRO A C 1
ATOM 622 O O . PRO A 1 82 ? 8.609 -0.209 14.234 1 68.25 82 PRO A O 1
ATOM 625 N N . THR A 1 83 ? 7.523 -1.53 12.742 1 78.44 83 THR A N 1
ATOM 626 C CA . THR A 1 83 ? 8.719 -1.656 11.914 1 78.44 83 THR A CA 1
ATOM 627 C C . THR A 1 83 ? 8.695 -0.635 10.773 1 78.44 83 THR A C 1
ATOM 629 O O . THR A 1 83 ? 9.719 -0.41 10.125 1 78.44 83 THR A O 1
ATOM 632 N N . GLY A 1 84 ? 7.496 -0.069 10.586 1 87 84 GLY A N 1
ATOM 633 C CA . GLY A 1 84 ? 7.34 0.847 9.469 1 87 84 GLY A CA 1
ATOM 634 C C . GLY A 1 84 ? 7.238 0.141 8.125 1 87 84 GLY A C 1
ATOM 635 O O . GLY A 1 84 ? 7.062 0.787 7.094 1 87 84 GLY A O 1
ATOM 636 N N . LEU A 1 85 ? 7.348 -1.189 8.164 1 91.88 85 LEU A N 1
ATOM 637 C CA . LEU A 1 85 ? 7.258 -1.942 6.922 1 91.88 85 LEU A CA 1
ATOM 638 C C . LEU A 1 85 ? 5.844 -2.471 6.703 1 91.88 85 LEU A C 1
ATOM 640 O O . LEU A 1 85 ? 5.191 -2.908 7.652 1 91.88 85 LEU A O 1
ATOM 644 N N . TRP A 1 86 ? 5.469 -2.383 5.469 1 93.44 86 TRP A N 1
ATOM 645 C CA . TRP A 1 86 ? 4.152 -2.85 5.039 1 93.44 86 TRP A CA 1
ATOM 646 C C . TRP A 1 86 ? 4.281 -3.902 3.943 1 93.44 86 TRP A C 1
ATOM 648 O O . TRP A 1 86 ? 5.266 -3.914 3.197 1 93.44 86 TRP A O 1
ATOM 658 N N . GLY A 1 87 ? 3.303 -4.773 3.979 1 95.31 87 GLY A N 1
ATOM 659 C CA . GLY A 1 87 ? 3.164 -5.73 2.893 1 95.31 87 GLY A CA 1
ATOM 660 C C . GLY A 1 87 ? 1.894 -5.539 2.086 1 95.31 87 GLY A C 1
ATOM 661 O O . GLY A 1 87 ? 0.836 -5.242 2.645 1 95.31 87 GLY A O 1
ATOM 662 N N . ARG A 1 88 ? 2.039 -5.676 0.81 1 95.69 88 ARG A N 1
ATOM 663 C CA . ARG A 1 88 ? 0.887 -5.688 -0.086 1 95.69 88 ARG A CA 1
ATOM 664 C C . ARG A 1 88 ? 0.882 -6.941 -0.953 1 95.69 88 ARG A C 1
ATOM 666 O O . ARG A 1 88 ? 1.847 -7.211 -1.672 1 95.69 88 ARG A O 1
ATOM 673 N N . ILE A 1 89 ? -0.189 -7.68 -0.842 1 96.38 89 ILE A N 1
ATOM 674 C CA . ILE A 1 89 ? -0.379 -8.805 -1.747 1 96.38 89 ILE A CA 1
ATOM 675 C C . ILE A 1 89 ? -1.144 -8.352 -2.988 1 96.38 89 ILE A C 1
ATOM 677 O O . ILE A 1 89 ? -2.277 -7.879 -2.887 1 96.38 89 ILE A O 1
ATOM 681 N N . HIS A 1 90 ? -0.547 -8.562 -4.105 1 91.06 90 HIS A N 1
ATOM 682 C CA . HIS A 1 90 ? -1.11 -8.016 -5.336 1 91.06 90 HIS A CA 1
ATOM 683 C C . HIS A 1 90 ? -1.839 -9.094 -6.133 1 91.06 90 HIS A C 1
ATOM 685 O O . HIS A 1 90 ? -2.854 -8.82 -6.777 1 91.06 90 HIS A O 1
ATOM 691 N N . THR A 1 91 ? -1.266 -10.258 -6.129 1 91.56 91 THR A N 1
ATOM 692 C CA . THR A 1 91 ? -1.824 -11.297 -6.984 1 91.56 91 THR A CA 1
ATOM 693 C C . THR A 1 91 ? -1.802 -12.648 -6.273 1 91.56 91 THR A C 1
ATOM 695 O O . THR A 1 91 ? -0.788 -13.031 -5.688 1 91.56 91 THR A O 1
ATOM 698 N N . VAL A 1 92 ? -2.877 -13.258 -6.281 1 95.75 92 VAL A N 1
ATOM 699 C CA . VAL A 1 92 ? -3.002 -14.688 -6.031 1 95.75 92 VAL A CA 1
ATOM 700 C C . VAL A 1 92 ? -3.807 -15.344 -7.156 1 95.75 92 VAL A C 1
ATOM 702 O O . VAL A 1 92 ? -4.941 -14.945 -7.422 1 95.75 92 VAL A O 1
ATOM 705 N N . ALA A 1 93 ? -3.16 -16.219 -7.809 1 95.25 93 ALA A N 1
ATOM 706 C CA . ALA A 1 93 ? -3.807 -16.828 -8.961 1 95.25 93 ALA A CA 1
ATOM 707 C C . ALA A 1 93 ? -3.566 -18.328 -8.992 1 95.25 93 ALA A C 1
ATOM 709 O O . ALA A 1 93 ? -2.467 -18.797 -8.68 1 95.25 93 ALA A O 1
ATOM 710 N N . THR A 1 94 ? -4.578 -19.031 -9.273 1 95.62 94 THR A N 1
ATOM 711 C CA . THR A 1 94 ? -4.512 -20.469 -9.477 1 95.62 94 THR A CA 1
ATOM 712 C C . THR A 1 94 ? -5.059 -20.859 -10.852 1 95.62 94 THR A C 1
ATOM 714 O O . THR A 1 94 ? -6.121 -20.375 -11.258 1 95.62 94 THR A O 1
ATOM 717 N N . ASP A 1 95 ? -4.266 -21.656 -11.555 1 94.94 95 ASP A N 1
ATOM 718 C CA . ASP A 1 95 ? -4.73 -22.203 -12.828 1 94.94 95 ASP A CA 1
ATOM 719 C C . ASP A 1 95 ? -6.074 -22.906 -12.664 1 94.94 95 ASP A C 1
ATOM 721 O O . ASP A 1 95 ? -6.238 -23.734 -11.766 1 94.94 95 ASP A O 1
ATOM 725 N N . PRO A 1 96 ? -6.996 -22.578 -13.523 1 93.19 96 PRO A N 1
ATOM 726 C CA . PRO A 1 96 ? -8.328 -23.188 -13.406 1 93.19 96 PRO A CA 1
ATOM 727 C C . PRO A 1 96 ? -8.273 -24.703 -13.391 1 93.19 96 PRO A C 1
ATOM 729 O O . PRO A 1 96 ? -9.094 -25.344 -12.727 1 93.19 96 PRO A O 1
ATOM 732 N N . ALA A 1 97 ? -7.332 -25.312 -14.062 1 93.44 97 ALA A N 1
ATOM 733 C CA . ALA A 1 97 ? -7.207 -26.766 -14.148 1 93.44 97 ALA A CA 1
ATOM 734 C C . ALA A 1 97 ? -6.75 -27.359 -12.812 1 93.44 97 ALA A C 1
ATOM 736 O O . ALA A 1 97 ? -6.816 -28.578 -12.609 1 93.44 97 ALA A O 1
ATOM 737 N N . HIS A 1 98 ? -6.348 -26.516 -11.906 1 93.06 98 HIS A N 1
ATOM 738 C CA . HIS A 1 98 ? -5.789 -27 -10.648 1 93.06 98 HIS A CA 1
ATOM 739 C C . HIS A 1 98 ? -6.535 -26.422 -9.453 1 93.06 98 HIS A C 1
ATOM 741 O O . HIS A 1 98 ? -5.996 -26.359 -8.344 1 93.06 98 HIS A O 1
ATOM 747 N N . ARG A 1 99 ? -7.738 -25.969 -9.68 1 90.62 99 ARG A N 1
ATOM 748 C CA . ARG A 1 99 ? -8.492 -25.328 -8.609 1 90.62 99 ARG A CA 1
ATOM 749 C C . ARG A 1 99 ? -9.055 -26.359 -7.637 1 90.62 99 ARG A C 1
ATOM 751 O O . ARG A 1 99 ? -9.062 -27.562 -7.934 1 90.62 99 ARG A O 1
ATOM 758 N N . ARG A 1 100 ? -9.32 -25.906 -6.492 1 91.25 100 ARG A N 1
ATOM 759 C CA . ARG A 1 100 ? -9.961 -26.672 -5.434 1 91.25 100 ARG A CA 1
ATOM 760 C C . ARG A 1 100 ? -9.047 -27.781 -4.934 1 91.25 100 ARG A C 1
ATOM 762 O O . ARG A 1 100 ? -9.5 -28.906 -4.68 1 91.25 100 ARG A O 1
ATOM 769 N N . ARG A 1 101 ? -7.758 -27.516 -4.973 1 92.19 101 ARG A N 1
ATOM 770 C CA . ARG A 1 101 ? -6.758 -28.469 -4.48 1 92.19 101 ARG A CA 1
ATOM 771 C C . ARG A 1 101 ? -5.953 -27.859 -3.336 1 92.19 101 ARG A C 1
ATOM 773 O O . ARG A 1 101 ? -4.941 -28.422 -2.914 1 92.19 101 ARG A O 1
ATOM 780 N N . GLY A 1 102 ? -6.328 -26.656 -2.934 1 94.06 102 GLY A N 1
ATOM 781 C CA . GLY A 1 102 ? -5.676 -26.031 -1.797 1 94.06 102 GLY A CA 1
ATOM 782 C C . GLY A 1 102 ? -4.441 -25.234 -2.184 1 94.06 102 GLY A C 1
ATOM 783 O O . GLY A 1 102 ? -3.689 -24.797 -1.315 1 94.06 102 GLY A O 1
ATOM 784 N N . HIS A 1 103 ? -4.195 -25.031 -3.447 1 95.62 103 HIS A N 1
ATOM 785 C CA . HIS A 1 103 ? -2.979 -24.375 -3.914 1 95.62 103 HIS A CA 1
ATOM 786 C C . HIS A 1 103 ? -2.961 -22.891 -3.521 1 95.62 103 HIS A C 1
ATOM 788 O O . HIS A 1 103 ? -1.925 -22.375 -3.111 1 95.62 103 HIS A O 1
ATOM 794 N N . ALA A 1 104 ? -4.082 -22.281 -3.627 1 95.88 104 ALA A N 1
ATOM 795 C CA . ALA A 1 104 ? -4.152 -20.859 -3.273 1 95.88 104 ALA A CA 1
ATOM 796 C C . ALA A 1 104 ? -3.816 -20.656 -1.8 1 95.88 104 ALA A C 1
ATOM 798 O O . ALA A 1 104 ? -3.062 -19.734 -1.456 1 95.88 104 ALA A O 1
ATOM 799 N N . ARG A 1 105 ? -4.375 -21.531 -0.99 1 96.56 105 ARG A N 1
ATOM 800 C CA . ARG A 1 105 ? -4.07 -21.453 0.434 1 96.56 105 ARG A CA 1
ATOM 801 C C . ARG A 1 105 ? -2.58 -21.656 0.688 1 96.56 105 ARG A C 1
ATOM 803 O O . ARG A 1 105 ? -1.968 -20.938 1.474 1 96.56 105 ARG A O 1
ATOM 810 N N . ALA A 1 106 ? -2.023 -22.609 0.051 1 96.81 106 ALA A N 1
ATOM 811 C CA . ALA A 1 106 ? -0.622 -22.969 0.259 1 96.81 106 ALA A CA 1
ATOM 812 C C . ALA A 1 106 ? 0.298 -21.812 -0.134 1 96.81 106 ALA A C 1
ATOM 814 O O . ALA A 1 106 ? 1.174 -21.422 0.639 1 96.81 106 ALA A O 1
ATOM 815 N N . VAL A 1 107 ? 0.109 -21.219 -1.306 1 97.62 107 VAL A N 1
ATOM 816 C CA . VAL A 1 107 ? 1.008 -20.188 -1.795 1 97.62 107 VAL A CA 1
ATOM 817 C C . VAL A 1 107 ? 0.787 -18.891 -1.006 1 97.62 107 VAL A C 1
ATOM 819 O O . VAL A 1 107 ? 1.738 -18.156 -0.719 1 97.62 107 VAL A O 1
ATOM 822 N N . THR A 1 108 ? -0.424 -18.594 -0.647 1 97.81 108 THR A N 1
ATOM 823 C CA . THR A 1 108 ? -0.718 -17.391 0.117 1 97.81 108 THR A CA 1
ATOM 824 C C . THR A 1 108 ? -0.116 -17.484 1.517 1 97.81 108 THR A C 1
ATOM 826 O O . THR A 1 108 ? 0.471 -16.516 2.006 1 97.81 108 THR A O 1
ATOM 829 N N . THR A 1 109 ? -0.245 -18.656 2.129 1 97.88 109 THR A N 1
ATOM 830 C CA . THR A 1 109 ? 0.332 -18.859 3.453 1 97.88 109 THR A CA 1
ATOM 831 C C . THR A 1 109 ? 1.844 -18.656 3.422 1 97.88 109 THR A C 1
ATOM 833 O O . THR A 1 109 ? 2.404 -17.984 4.285 1 97.88 109 THR A O 1
ATOM 836 N N . ALA A 1 110 ? 2.443 -19.203 2.424 1 98.19 110 ALA A N 1
ATOM 837 C CA . ALA A 1 110 ? 3.889 -19.047 2.279 1 98.19 110 ALA A CA 1
ATOM 838 C C . ALA A 1 110 ? 4.266 -17.578 2.125 1 98.19 110 ALA A C 1
ATOM 840 O O . ALA A 1 110 ? 5.242 -17.109 2.723 1 98.19 110 ALA A O 1
ATOM 841 N N . LEU A 1 111 ? 3.514 -16.859 1.326 1 98.25 111 LEU A N 1
ATOM 842 C CA . LEU A 1 111 ? 3.773 -15.438 1.115 1 98.25 111 LEU A CA 1
ATOM 843 C C . LEU A 1 111 ? 3.58 -14.648 2.408 1 98.25 111 LEU A C 1
ATOM 845 O O . LEU A 1 111 ? 4.406 -13.797 2.752 1 98.25 111 LEU A O 1
ATOM 849 N N . ILE A 1 112 ? 2.541 -14.938 3.129 1 98.06 112 ILE A N 1
ATOM 850 C CA . ILE A 1 112 ? 2.258 -14.266 4.391 1 98.06 112 ILE A CA 1
ATOM 851 C C . ILE A 1 112 ? 3.41 -14.492 5.367 1 98.06 112 ILE A C 1
ATOM 853 O O . ILE A 1 112 ? 3.885 -13.547 6.008 1 98.06 112 ILE A O 1
ATOM 857 N N . ASP A 1 113 ? 3.859 -15.688 5.465 1 97.62 113 ASP A N 1
ATOM 858 C CA . ASP A 1 113 ? 4.965 -16.016 6.363 1 97.62 113 ASP A CA 1
ATOM 859 C C . ASP A 1 113 ? 6.223 -15.234 5.988 1 97.62 113 ASP A C 1
ATOM 861 O O . ASP A 1 113 ? 6.941 -14.75 6.863 1 97.62 113 ASP A O 1
ATOM 865 N N . ALA A 1 114 ? 6.484 -15.133 4.742 1 97.44 114 ALA A N 1
ATOM 866 C CA . ALA A 1 114 ? 7.648 -14.391 4.27 1 97.44 114 ALA A CA 1
ATOM 867 C C . ALA A 1 114 ? 7.52 -12.906 4.582 1 97.44 114 ALA A C 1
ATOM 869 O O . ALA A 1 114 ? 8.5 -12.258 4.961 1 97.44 114 ALA A O 1
ATOM 870 N N . LEU A 1 115 ? 6.344 -12.367 4.371 1 96.81 115 LEU A N 1
ATOM 871 C CA . LEU A 1 115 ? 6.102 -10.953 4.66 1 96.81 115 LEU A CA 1
ATOM 872 C C . LEU A 1 115 ? 6.266 -10.672 6.148 1 96.81 115 LEU A C 1
ATOM 874 O O . LEU A 1 115 ? 6.855 -9.656 6.531 1 96.81 115 LEU A O 1
ATOM 878 N N . LYS A 1 116 ? 5.801 -11.594 6.965 1 94.88 116 LYS A N 1
ATOM 879 C CA . LYS A 1 116 ? 6.004 -11.484 8.406 1 94.88 116 LYS A CA 1
ATOM 880 C C . LYS A 1 116 ? 7.488 -11.523 8.758 1 94.88 116 LYS A C 1
ATOM 882 O O . LYS A 1 116 ? 7.969 -10.719 9.555 1 94.88 116 LYS A O 1
ATOM 887 N N . ALA A 1 117 ? 8.125 -12.422 8.133 1 94.88 117 ALA A N 1
ATOM 888 C CA . ALA A 1 117 ? 9.547 -12.586 8.391 1 94.88 117 ALA A CA 1
ATOM 889 C C . ALA A 1 117 ? 10.336 -11.344 7.965 1 94.88 117 ALA A C 1
ATOM 891 O O . ALA A 1 117 ? 11.344 -11.008 8.578 1 94.88 117 ALA A O 1
ATOM 892 N N . ALA A 1 118 ? 9.898 -10.664 6.941 1 94.12 118 ALA A N 1
ATOM 893 C CA . ALA A 1 118 ? 10.531 -9.438 6.465 1 94.12 118 ALA A CA 1
ATOM 894 C C . ALA A 1 118 ? 10.273 -8.281 7.43 1 94.12 118 ALA A C 1
ATOM 896 O O . ALA A 1 118 ? 10.852 -7.203 7.285 1 94.12 118 ALA A O 1
ATOM 897 N N . GLY A 1 119 ? 9.32 -8.492 8.398 1 91.5 119 GLY A N 1
ATOM 898 C CA . GLY A 1 119 ? 9.062 -7.48 9.414 1 91.5 119 GLY A CA 1
ATOM 899 C C . GLY A 1 119 ? 7.84 -6.637 9.117 1 91.5 119 GLY A C 1
ATOM 900 O O . GLY A 1 119 ? 7.637 -5.59 9.734 1 91.5 119 GLY A O 1
ATOM 901 N N . CYS A 1 120 ? 7.02 -7.031 8.156 1 93.06 120 CYS A N 1
ATOM 902 C CA . CYS A 1 120 ? 5.816 -6.266 7.844 1 93.06 120 CYS A CA 1
ATOM 903 C C . CYS A 1 120 ? 4.836 -6.289 9.008 1 93.06 120 CYS A C 1
ATOM 905 O O . CYS A 1 120 ? 4.375 -7.355 9.422 1 93.06 120 CYS A O 1
ATOM 907 N N . GLY A 1 121 ? 4.508 -5.047 9.469 1 89.56 121 GLY A N 1
ATOM 908 C CA . GLY A 1 121 ? 3.57 -4.922 10.57 1 89.56 121 GLY A CA 1
ATOM 909 C C . GLY A 1 121 ? 2.121 -4.926 10.125 1 89.56 121 GLY A C 1
ATOM 910 O O . GLY A 1 121 ? 1.211 -5.047 10.945 1 89.56 121 GLY A O 1
ATOM 911 N N . SER A 1 122 ? 1.953 -4.762 8.875 1 91.44 122 SER A N 1
ATOM 912 C CA . SER A 1 122 ? 0.642 -4.844 8.242 1 91.44 122 SER A CA 1
ATOM 913 C C . SER A 1 122 ? 0.746 -5.422 6.832 1 91.44 122 SER A C 1
ATOM 915 O O . SER A 1 122 ? 1.664 -5.082 6.082 1 91.44 122 SER A O 1
ATOM 917 N N . ILE A 1 123 ? -0.143 -6.371 6.559 1 95.69 123 ILE A N 1
ATOM 918 C CA . ILE A 1 123 ? -0.253 -6.961 5.23 1 95.69 123 ILE A CA 1
ATOM 919 C C . ILE A 1 123 ? -1.647 -6.703 4.664 1 95.69 123 ILE A C 1
ATOM 921 O O . ILE A 1 123 ? -2.65 -7.066 5.281 1 95.69 123 ILE A O 1
ATOM 925 N N . GLU A 1 124 ? -1.647 -6.059 3.494 1 95.25 124 GLU A N 1
ATOM 926 C CA . GLU A 1 124 ? -2.939 -5.68 2.93 1 95.25 124 GLU A CA 1
ATOM 927 C C . GLU A 1 124 ? -3.139 -6.293 1.547 1 95.25 124 GLU A C 1
ATOM 929 O O . GLU A 1 124 ? -2.168 -6.641 0.871 1 95.25 124 GLU A O 1
ATOM 934 N N . LEU A 1 125 ? -4.395 -6.516 1.178 1 95.81 125 LEU A N 1
ATOM 935 C CA . LEU A 1 125 ? -4.781 -6.988 -0.148 1 95.81 125 LEU A CA 1
ATOM 936 C C . LEU A 1 125 ? -6.191 -6.527 -0.501 1 95.81 125 LEU A C 1
ATOM 938 O O . LEU A 1 125 ? -6.91 -6.008 0.355 1 95.81 125 LEU A O 1
ATOM 942 N N . ARG A 1 126 ? -6.504 -6.633 -1.773 1 93.19 126 ARG A N 1
ATOM 943 C CA . ARG A 1 126 ? -7.875 -6.461 -2.24 1 93.19 126 ARG A CA 1
ATOM 944 C C . ARG A 1 126 ? -8.453 -7.785 -2.736 1 93.19 126 ARG A C 1
ATOM 946 O O . ARG A 1 126 ? -7.98 -8.336 -3.729 1 93.19 126 ARG A O 1
ATOM 953 N N . ALA A 1 127 ? -9.461 -8.195 -2.082 1 94.44 127 ALA A N 1
ATOM 954 C CA . ALA A 1 127 ? -10.047 -9.5 -2.379 1 94.44 127 ALA A CA 1
ATOM 955 C C . ALA A 1 127 ? -11.258 -9.367 -3.289 1 94.44 127 ALA A C 1
ATOM 957 O O . ALA A 1 127 ? -12.055 -8.438 -3.143 1 94.44 127 ALA A O 1
ATOM 958 N N . THR A 1 128 ? -11.367 -10.312 -4.188 1 89.62 128 THR A N 1
ATOM 959 C CA . THR A 1 128 ? -12.656 -10.523 -4.836 1 89.62 128 THR A CA 1
ATOM 960 C C . THR A 1 128 ? -13.609 -11.258 -3.904 1 89.62 128 THR A C 1
ATOM 962 O O . THR A 1 128 ? -13.203 -11.773 -2.861 1 89.62 128 THR A O 1
ATOM 965 N N . GLU A 1 129 ? -14.852 -11.234 -4.32 1 91 129 GLU A N 1
ATOM 966 C CA . GLU A 1 129 ? -15.836 -11.984 -3.537 1 91 129 GLU A CA 1
ATOM 967 C C . GLU A 1 129 ? -15.445 -13.453 -3.428 1 91 129 GLU A C 1
ATOM 969 O O . GLU A 1 129 ? -15.586 -14.062 -2.365 1 91 129 GLU A O 1
ATOM 974 N N . ALA A 1 130 ? -14.898 -14.008 -4.527 1 87.69 130 ALA A N 1
ATOM 975 C CA . ALA A 1 130 ? -14.531 -15.422 -4.574 1 87.69 130 ALA A CA 1
ATOM 976 C C . ALA A 1 130 ? -13.32 -15.703 -3.691 1 87.69 130 ALA A C 1
ATOM 978 O O . ALA A 1 130 ? -13.188 -16.797 -3.141 1 87.69 130 ALA A O 1
ATOM 979 N N . GLY A 1 131 ? -12.453 -14.695 -3.547 1 92.75 131 GLY A N 1
ATOM 980 C CA . GLY A 1 131 ? -11.219 -14.891 -2.807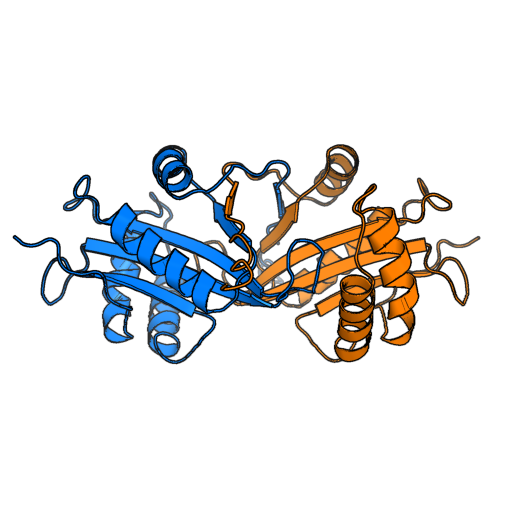 1 92.75 131 GLY A CA 1
ATOM 981 C C . GLY A 1 131 ? -11.352 -14.57 -1.331 1 92.75 131 GLY A C 1
ATOM 982 O O . GLY A 1 131 ? -10.562 -15.047 -0.514 1 92.75 131 GLY A O 1
ATOM 983 N N . ALA A 1 132 ? -12.367 -13.82 -0.89 1 95.31 132 ALA A N 1
ATOM 984 C CA . ALA A 1 132 ? -12.508 -13.258 0.45 1 95.31 132 ALA A CA 1
ATOM 985 C C . ALA A 1 132 ? -12.555 -14.359 1.506 1 95.31 132 ALA A C 1
ATOM 987 O O . ALA A 1 132 ? -11.898 -14.25 2.549 1 95.31 132 ALA A O 1
ATOM 988 N N . PRO A 1 133 ? -13.25 -15.477 1.301 1 95.62 133 PRO A N 1
ATOM 989 C CA . PRO A 1 133 ? -13.297 -16.531 2.316 1 95.62 133 PRO A CA 1
ATOM 990 C C . PRO A 1 133 ? -11.922 -17.094 2.646 1 95.62 133 PRO A C 1
ATOM 992 O O . PRO A 1 133 ? -11.625 -17.359 3.814 1 95.62 133 PRO A O 1
ATOM 995 N N . LEU A 1 134 ? -11.109 -17.281 1.665 1 95.81 134 LEU A N 1
ATOM 996 C CA . LEU A 1 134 ? -9.758 -17.766 1.904 1 95.81 134 LEU A CA 1
ATOM 997 C C . LEU A 1 134 ? -9 -16.844 2.844 1 95.81 134 LEU A C 1
ATOM 999 O O . LEU A 1 134 ? -8.391 -17.297 3.816 1 95.81 134 LEU A O 1
ATOM 1003 N N . TYR A 1 135 ? -9.039 -15.562 2.572 1 97.81 135 TYR A N 1
ATOM 1004 C CA . TYR A 1 135 ? -8.258 -14.594 3.332 1 97.81 135 TYR A CA 1
ATOM 1005 C C . TYR A 1 135 ? -8.781 -14.477 4.758 1 97.81 135 TYR A C 1
ATOM 1007 O O . TYR A 1 135 ? -8.008 -14.281 5.695 1 97.81 135 TYR A O 1
ATOM 1015 N N . HIS A 1 136 ? -10.078 -14.633 4.883 1 9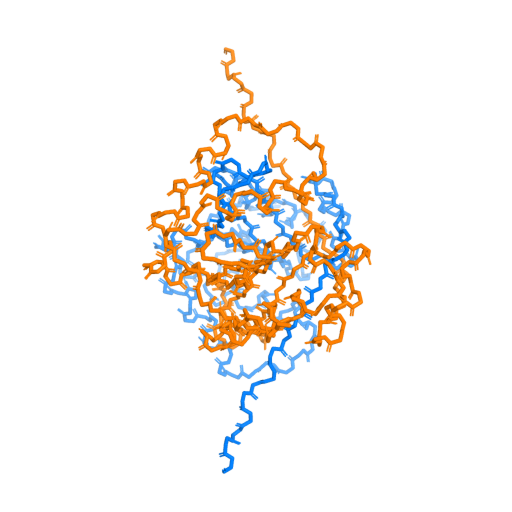7.31 136 HIS A N 1
ATOM 1016 C CA . HIS A 1 136 ? -10.641 -14.672 6.23 1 97.31 136 HIS A CA 1
ATOM 1017 C C . HIS A 1 136 ? -10.039 -15.812 7.043 1 97.31 136 HIS A C 1
ATOM 1019 O O . HIS A 1 136 ? -9.656 -15.625 8.195 1 97.31 136 HIS A O 1
ATOM 1025 N N . THR A 1 137 ? -9.961 -16.969 6.492 1 97.12 137 THR A N 1
ATOM 1026 C CA . THR A 1 137 ? -9.438 -18.141 7.188 1 97.12 137 THR A CA 1
ATOM 1027 C C . THR A 1 137 ? -7.957 -17.953 7.512 1 97.12 137 THR A C 1
ATOM 1029 O O . THR A 1 137 ? -7.43 -18.594 8.422 1 97.12 137 THR A O 1
ATOM 1032 N N . LEU A 1 138 ? -7.32 -17.125 6.82 1 97.19 138 LEU A N 1
ATOM 1033 C CA . LEU A 1 138 ? -5.895 -16.891 7.02 1 97.19 138 LEU A CA 1
ATOM 1034 C C . LEU A 1 138 ? -5.656 -15.742 7.992 1 97.19 138 LEU A C 1
ATOM 1036 O O . LEU A 1 138 ? -4.512 -15.344 8.227 1 97.19 138 LEU A O 1
ATOM 1040 N N . GLY A 1 139 ? -6.715 -15.109 8.469 1 96.88 139 GLY A N 1
ATOM 1041 C CA . GLY A 1 139 ? -6.594 -14.133 9.539 1 96.88 139 GLY A CA 1
ATOM 1042 C C . GLY A 1 139 ? -6.781 -12.703 9.07 1 96.88 139 GLY A C 1
ATOM 1043 O O . GLY A 1 139 ? -6.637 -11.766 9.859 1 96.88 139 GLY A O 1
ATOM 1044 N N . PHE A 1 140 ? -7.133 -12.539 7.797 1 97.62 140 PHE A N 1
ATOM 1045 C CA . PHE A 1 140 ? -7.402 -11.195 7.301 1 97.62 140 PHE A CA 1
ATOM 1046 C C . PHE A 1 140 ? -8.781 -10.719 7.746 1 97.62 140 PHE A C 1
ATOM 1048 O O . PHE A 1 140 ? -9.727 -11.508 7.809 1 97.62 140 PHE A O 1
ATOM 1055 N N . ALA A 1 141 ? -8.82 -9.461 8 1 96.31 141 ALA A N 1
ATOM 1056 C CA . ALA A 1 141 ? -10.086 -8.805 8.328 1 96.31 141 ALA A CA 1
ATOM 1057 C C . ALA A 1 141 ? -10.406 -7.699 7.328 1 96.31 141 ALA A C 1
ATOM 1059 O O . ALA A 1 141 ? -9.508 -7.008 6.848 1 96.31 141 ALA A O 1
ATOM 1060 N N . PRO A 1 142 ? -11.664 -7.531 7.066 1 94.94 142 PRO A N 1
ATOM 1061 C CA . PRO A 1 142 ? -12.031 -6.461 6.133 1 94.94 142 PRO A CA 1
ATOM 1062 C C . PRO A 1 142 ? -11.68 -5.07 6.66 1 94.94 142 PRO A C 1
ATOM 1064 O O . PRO A 1 142 ? -11.766 -4.824 7.863 1 94.94 142 PRO A O 1
ATOM 1067 N N . LEU A 1 143 ? -11.227 -4.281 5.781 1 91.75 143 LEU A N 1
ATOM 1068 C CA . LEU A 1 143 ? -10.992 -2.867 6.059 1 91.75 143 LEU A CA 1
ATOM 1069 C C . LEU A 1 143 ? -11.977 -1.991 5.289 1 91.75 143 LEU A C 1
ATOM 1071 O O . LEU A 1 143 ? -12.172 -2.182 4.086 1 91.75 143 LEU A O 1
ATOM 1075 N N . ASP A 1 144 ? -12.594 -1.096 6.012 1 90.62 144 ASP A N 1
ATOM 1076 C CA . ASP A 1 144 ? -13.508 -0.16 5.371 1 90.62 144 ASP A CA 1
ATOM 1077 C C . ASP A 1 144 ? -12.828 1.178 5.098 1 90.62 144 ASP A C 1
ATOM 1079 O O . ASP A 1 144 ? -11.734 1.438 5.605 1 90.62 144 ASP A O 1
ATOM 1083 N N . GLY A 1 145 ? -13.422 1.895 4.164 1 93.75 145 GLY A N 1
ATOM 1084 C CA . GLY A 1 145 ? -13.039 3.285 3.992 1 93.75 145 GLY A CA 1
ATOM 1085 C C . GLY A 1 145 ? -11.906 3.475 2.998 1 93.75 145 GLY A C 1
ATOM 1086 O O . GLY A 1 145 ? -11.414 4.586 2.816 1 93.75 145 GLY A O 1
ATOM 1087 N N . TYR A 1 146 ? -11.5 2.398 2.385 1 94.69 146 TYR A N 1
ATOM 1088 C CA . TYR A 1 146 ? -10.422 2.559 1.411 1 94.69 146 TYR A CA 1
ATOM 1089 C C . TYR A 1 146 ? -10.93 3.248 0.15 1 94.69 146 TYR A C 1
ATOM 1091 O O . TYR A 1 146 ? -12.047 2.98 -0.307 1 94.69 146 TYR A O 1
ATOM 1099 N N . MET A 1 147 ? -10.07 4.145 -0.314 1 96.56 147 MET A N 1
ATOM 1100 C CA . MET A 1 147 ? -10.336 4.883 -1.545 1 96.56 147 MET A CA 1
ATOM 1101 C C . MET A 1 147 ? -9.094 4.949 -2.424 1 96.56 147 MET A C 1
ATOM 1103 O O . MET A 1 147 ? -7.973 4.82 -1.931 1 96.56 147 MET A O 1
ATOM 1107 N N . ALA A 1 148 ? -9.352 5.094 -3.732 1 94.81 148 ALA A N 1
ATOM 1108 C CA . ALA A 1 148 ? -8.234 5.203 -4.668 1 94.81 148 ALA A CA 1
ATOM 1109 C C . ALA A 1 148 ? -8.5 6.277 -5.719 1 94.81 148 ALA A C 1
ATOM 1111 O O . ALA A 1 148 ? -9.648 6.535 -6.07 1 94.81 148 ALA A O 1
ATOM 1112 N N . LEU A 1 149 ? -7.438 6.91 -6.043 1 94 149 LEU A N 1
ATOM 1113 C CA . LEU A 1 149 ? -7.375 7.836 -7.168 1 94 149 LEU A CA 1
ATOM 1114 C C . LEU A 1 149 ? -6.434 7.312 -8.25 1 94 149 LEU A C 1
ATOM 1116 O O . LEU A 1 149 ? -5.277 6.988 -7.965 1 94 149 LEU A O 1
ATOM 1120 N N . ARG A 1 150 ? -6.895 7.121 -9.469 1 88.06 150 ARG A N 1
ATOM 1121 C CA . ARG A 1 150 ? -6.086 6.676 -10.602 1 88.06 150 ARG A CA 1
ATOM 1122 C C . ARG A 1 150 ? -5.871 7.805 -11.602 1 88.06 150 ARG A C 1
ATOM 1124 O O . ARG A 1 150 ? -6.789 8.172 -12.344 1 88.06 150 ARG A O 1
ATOM 1131 N N . PRO A 1 151 ? -4.641 8.336 -11.438 1 80.06 151 PRO A N 1
ATOM 1132 C CA . PRO A 1 151 ? -4.391 9.453 -12.352 1 80.06 151 PRO A CA 1
ATOM 1133 C C . PRO A 1 151 ? -4.543 9.062 -13.82 1 80.06 151 PRO A C 1
ATOM 1135 O O . PRO A 1 151 ? -4.234 7.926 -14.195 1 80.06 151 PRO A O 1
ATOM 1138 N N . THR A 1 152 ? -5.395 9.82 -14.531 1 67.44 152 THR A N 1
ATOM 1139 C CA . THR A 1 152 ? -5.5 9.609 -15.969 1 67.44 152 THR A CA 1
ATOM 1140 C C . THR A 1 152 ? -4.141 9.766 -16.641 1 67.44 152 THR A C 1
ATOM 1142 O O . THR A 1 152 ? -3.404 10.711 -16.344 1 67.44 152 THR A O 1
ATOM 1145 N N . PRO A 1 153 ? -3.693 8.719 -17.344 1 59 153 PRO A N 1
ATOM 1146 C CA . PRO A 1 153 ? -2.426 8.906 -18.062 1 59 153 PRO A CA 1
ATOM 1147 C C . PRO A 1 153 ? -2.355 10.234 -18.812 1 59 153 PRO A C 1
ATOM 1149 O O . PRO A 1 153 ? -3.375 10.727 -19.297 1 59 153 PRO A O 1
ATOM 1152 N N . PRO A 1 154 ? -1.341 11.094 -18.453 1 52.03 154 PRO A N 1
ATOM 1153 C CA . PRO A 1 154 ? -1.293 12.297 -19.281 1 52.03 154 PRO A CA 1
ATOM 1154 C C . PRO A 1 154 ? -1.552 12 -20.766 1 52.03 154 PRO A C 1
ATOM 1156 O O . PRO A 1 154 ? -1.059 11 -21.297 1 52.03 154 PRO A O 1
ATOM 1159 N N . GLY A 1 155 ? -2.818 12.219 -21.203 1 45.25 155 GLY A N 1
ATOM 1160 C CA . GLY A 1 155 ? -3.018 12.07 -22.641 1 45.25 155 GLY A CA 1
ATOM 1161 C C . GLY A 1 155 ? -1.847 12.578 -23.453 1 45.25 155 GLY A C 1
ATOM 1162 O O . GLY A 1 155 ? -0.972 13.273 -22.938 1 45.25 155 GLY A O 1
ATOM 1163 N N . PRO A 1 156 ? -1.628 11.852 -24.594 1 40.91 156 PRO A N 1
ATOM 1164 C CA . PRO A 1 156 ? -0.626 12.469 -25.453 1 40.91 156 PRO A CA 1
ATOM 1165 C C . PRO A 1 156 ? -0.766 13.984 -25.531 1 40.91 156 PRO A C 1
ATOM 1167 O O . PRO A 1 156 ? -1.883 14.508 -25.5 1 40.91 156 PRO A O 1
ATOM 1170 N N . ARG A 1 157 ? 0.11 14.68 -24.781 1 36.81 157 ARG A N 1
ATOM 1171 C CA . ARG A 1 157 ? 0.129 16.109 -25.094 1 36.81 157 ARG A CA 1
ATOM 1172 C C . ARG A 1 157 ? 0.024 16.344 -26.594 1 36.81 157 ARG A C 1
ATOM 1174 O O . ARG A 1 157 ? 0.792 15.766 -27.375 1 36.81 157 ARG A O 1
ATOM 1181 N N . HIS A 1 158 ? -1.202 16.609 -27 1 29.56 158 HIS A N 1
ATOM 1182 C CA . HIS A 1 158 ? -1.235 17.141 -28.359 1 29.56 158 HIS A CA 1
ATOM 1183 C C . HIS A 1 158 ? -0.329 18.359 -28.5 1 29.56 158 HIS A C 1
ATOM 1185 O O . HIS A 1 158 ? -0.242 19.188 -27.594 1 29.56 158 HIS A O 1
ATOM 1191 N N . MET B 1 1 ? -6.664 36.656 7.367 1 43.38 1 MET B N 1
ATOM 1192 C CA . MET B 1 1 ? -5.262 36.312 7.164 1 43.38 1 MET B CA 1
ATOM 1193 C C . MET B 1 1 ? -5.098 35.406 5.945 1 43.38 1 MET B C 1
ATOM 1195 O O . MET B 1 1 ? -5.926 34.531 5.699 1 43.38 1 MET B O 1
ATOM 1199 N N . PRO B 1 2 ? -4.32 35.781 5.008 1 54.16 2 PRO B N 1
ATOM 1200 C CA . PRO B 1 2 ? -4.199 35.031 3.766 1 54.16 2 PRO B CA 1
ATOM 1201 C C . PRO B 1 2 ? -3.973 33.531 4.016 1 54.16 2 PRO B C 1
ATOM 1203 O O . PRO B 1 2 ? -3.506 33.156 5.09 1 54.16 2 PRO B O 1
ATOM 1206 N N . THR B 1 3 ? -4.758 32.688 3.479 1 56.38 3 THR B N 1
ATOM 1207 C CA . THR B 1 3 ? -4.551 31.25 3.596 1 56.38 3 THR B CA 1
ATOM 1208 C C . THR B 1 3 ? -3.072 30.906 3.436 1 56.38 3 THR B C 1
ATOM 1210 O O . THR B 1 3 ? -2.455 31.25 2.424 1 56.38 3 THR B O 1
ATOM 1213 N N . PRO B 1 4 ? -2.385 30.656 4.633 1 63.78 4 PRO B N 1
ATOM 1214 C CA . PRO B 1 4 ? -0.973 30.297 4.48 1 63.78 4 PRO B CA 1
ATOM 1215 C C . PRO B 1 4 ? -0.744 29.25 3.385 1 63.78 4 PRO B C 1
ATOM 1217 O O . PRO B 1 4 ? -1.554 28.344 3.215 1 63.78 4 PRO B O 1
ATOM 1220 N N . PRO B 1 5 ? 0.152 29.594 2.551 1 88.19 5 PRO B N 1
ATOM 1221 C CA . PRO B 1 5 ? 0.463 28.75 1.393 1 88.19 5 PRO B CA 1
ATOM 1222 C C . PRO B 1 5 ? 0.922 27.359 1.786 1 88.19 5 PRO B C 1
ATOM 1224 O O . PRO B 1 5 ? 1.485 27.172 2.867 1 88.19 5 PRO B O 1
ATOM 1227 N N . VAL B 1 6 ? 0.44 26.391 1.14 1 97.38 6 VAL B N 1
ATOM 1228 C CA . VAL B 1 6 ? 0.91 25.016 1.261 1 97.38 6 VAL B CA 1
ATOM 1229 C C . VAL B 1 6 ? 2.371 24.922 0.827 1 97.38 6 VAL B C 1
ATOM 1231 O O . VAL B 1 6 ? 2.771 25.547 -0.157 1 97.38 6 VAL B O 1
ATOM 1234 N N . ARG B 1 7 ? 3.209 24.281 1.622 1 97.25 7 ARG B N 1
ATOM 1235 C CA . ARG B 1 7 ? 4.605 24.047 1.265 1 97.25 7 ARG B CA 1
ATOM 1236 C C . ARG B 1 7 ? 5.035 22.625 1.608 1 97.25 7 ARG B C 1
ATOM 1238 O O . ARG B 1 7 ? 4.391 21.953 2.418 1 97.25 7 ARG B O 1
ATOM 1245 N N . PRO B 1 8 ? 6.145 22.141 0.964 1 97.56 8 PRO B N 1
ATOM 1246 C CA . PRO B 1 8 ? 6.703 20.875 1.426 1 97.56 8 PRO B CA 1
ATOM 1247 C C . PRO B 1 8 ? 7.168 20.922 2.879 1 97.56 8 PRO B C 1
ATOM 1249 O O . PRO B 1 8 ? 7.656 21.953 3.338 1 97.56 8 PRO B O 1
ATOM 1252 N N . ALA B 1 9 ? 6.977 19.828 3.566 1 97.94 9 ALA B N 1
ATOM 1253 C CA . ALA B 1 9 ? 7.484 19.734 4.93 1 97.94 9 ALA B CA 1
ATOM 1254 C C . ALA B 1 9 ? 9.008 19.609 4.941 1 97.94 9 ALA B C 1
ATOM 1256 O O . ALA B 1 9 ? 9.594 19.062 4.008 1 97.94 9 ALA B O 1
ATOM 1257 N N . ALA B 1 10 ? 9.594 20.125 5.977 1 97.12 10 ALA B N 1
ATOM 1258 C CA . ALA B 1 10 ? 11.031 20.016 6.219 1 97.12 10 ALA B CA 1
ATOM 1259 C C . ALA B 1 10 ? 11.312 19.312 7.543 1 97.12 10 ALA B C 1
ATOM 1261 O O . ALA B 1 10 ? 10.414 19.141 8.367 1 97.12 10 ALA B O 1
ATOM 1262 N N . PRO B 1 11 ? 12.594 18.922 7.703 1 97.31 11 PRO B N 1
ATOM 1263 C CA . PRO B 1 11 ? 12.93 18.219 8.945 1 97.31 11 PRO B CA 1
ATOM 1264 C C . PRO B 1 11 ? 12.547 19.016 10.195 1 97.31 11 PRO B C 1
ATOM 1266 O O . PRO B 1 11 ? 12.172 18.438 11.211 1 97.31 11 PRO B O 1
ATOM 1269 N N . GLY B 1 12 ? 12.602 20.281 10.062 1 96.94 12 GLY B N 1
ATO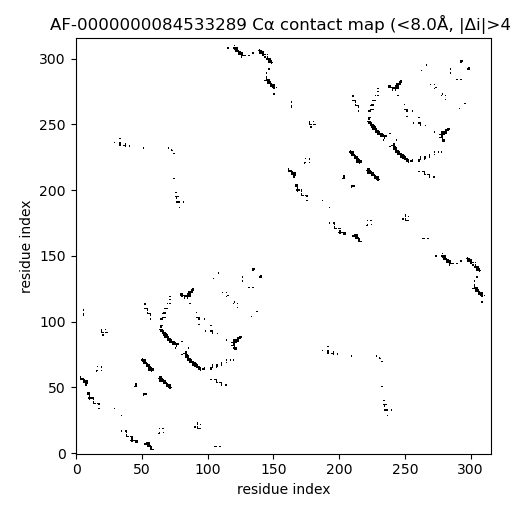M 1270 C CA . GLY B 1 12 ? 12.266 21.141 11.18 1 96.94 12 GLY B CA 1
ATOM 1271 C C . GLY B 1 12 ? 10.797 21.094 11.562 1 96.94 12 GLY B C 1
ATOM 1272 O O . GLY B 1 12 ? 10.414 21.547 12.633 1 96.94 12 GLY B O 1
ATOM 1273 N N . ASP B 1 13 ? 9.961 20.5 10.711 1 97.56 13 ASP B N 1
ATOM 1274 C CA . ASP B 1 13 ? 8.523 20.406 10.961 1 97.56 13 ASP B CA 1
ATOM 1275 C C . ASP B 1 13 ? 8.188 19.141 11.75 1 97.56 13 ASP B C 1
ATOM 1277 O O . ASP B 1 13 ? 7.023 18.922 12.102 1 97.56 13 ASP B O 1
ATOM 1281 N N . ALA B 1 14 ? 9.18 18.328 12.117 1 96.75 14 ALA B N 1
ATOM 1282 C CA . ALA B 1 14 ? 8.945 16.984 12.648 1 96.75 14 ALA B CA 1
ATOM 1283 C C . ALA B 1 14 ? 8.133 17.047 13.938 1 96.75 14 ALA B C 1
ATOM 1285 O O . ALA B 1 14 ? 7.211 16.25 14.133 1 96.75 14 ALA B O 1
ATOM 1286 N N . ASP B 1 15 ? 8.438 17.984 14.773 1 96.94 15 ASP B N 1
ATOM 1287 C CA . ASP B 1 15 ? 7.723 18.078 16.047 1 96.94 15 ASP B CA 1
ATOM 1288 C C . ASP B 1 15 ? 6.254 18.453 15.828 1 96.94 15 ASP B C 1
ATOM 1290 O O . ASP B 1 15 ? 5.367 17.891 16.469 1 96.94 15 ASP B O 1
ATOM 1294 N N . GLU B 1 16 ? 6.031 19.328 14.969 1 97.19 16 GLU B N 1
ATOM 1295 C CA . GLU B 1 16 ? 4.66 19.75 14.711 1 97.19 16 GLU B CA 1
ATOM 1296 C C . GLU B 1 16 ? 3.891 18.703 13.922 1 97.19 16 GLU B C 1
ATOM 1298 O O . GLU B 1 16 ? 2.682 18.547 14.109 1 97.19 16 GLU B O 1
ATOM 1303 N N . LEU B 1 17 ? 4.578 17.969 13.055 1 96.12 17 LEU B N 1
ATOM 1304 C CA . LEU B 1 17 ? 3.947 16.828 12.398 1 96.12 17 LEU B CA 1
ATOM 1305 C C . LEU B 1 17 ? 3.498 15.797 13.422 1 96.12 17 LEU B C 1
ATOM 1307 O O . LEU B 1 17 ? 2.395 15.25 13.312 1 96.12 17 LEU B O 1
ATOM 1311 N N . LEU B 1 18 ? 4.348 15.562 14.352 1 93.31 18 LEU B N 1
ATOM 1312 C CA . LEU B 1 18 ? 4.004 14.633 15.422 1 93.31 18 LEU B CA 1
ATOM 1313 C C . LEU B 1 18 ? 2.783 15.125 16.188 1 93.31 18 LEU B C 1
ATOM 1315 O O . LEU B 1 18 ? 1.865 14.344 16.469 1 93.31 18 LEU B O 1
ATOM 1319 N N . ARG B 1 19 ? 2.779 16.359 16.5 1 93.56 19 ARG B N 1
ATOM 1320 C CA . ARG B 1 19 ? 1.654 16.953 17.219 1 93.56 19 ARG B CA 1
ATOM 1321 C C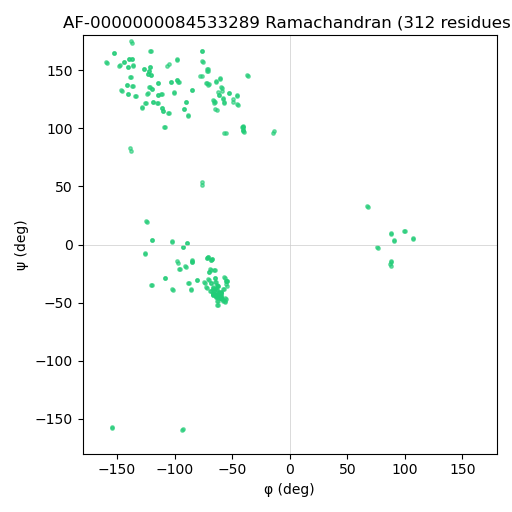 . ARG B 1 19 ? 0.347 16.734 16.469 1 93.56 19 ARG B C 1
ATOM 1323 O O . ARG B 1 19 ? -0.648 16.297 17.047 1 93.56 19 ARG B O 1
ATOM 1330 N N . LEU B 1 20 ? 0.323 17.031 15.211 1 94.12 20 LEU B N 1
ATOM 1331 C CA . LEU B 1 20 ? -0.872 16.891 14.383 1 94.12 20 LEU B CA 1
ATOM 1332 C C . LEU B 1 20 ? -1.29 15.43 14.289 1 94.12 20 LEU B C 1
ATOM 1334 O O . LEU B 1 20 ? -2.48 15.117 14.359 1 94.12 20 LEU B O 1
ATOM 1338 N N . ARG B 1 21 ? -0.312 14.555 14.055 1 90.19 21 ARG B N 1
ATOM 1339 C CA . ARG B 1 21 ? -0.608 13.133 13.922 1 90.19 21 ARG B CA 1
ATOM 1340 C C . ARG B 1 21 ? -1.257 12.586 15.188 1 90.19 21 ARG B C 1
ATOM 1342 O O . ARG B 1 21 ? -2.232 11.836 15.117 1 90.19 21 ARG B O 1
ATOM 1349 N N . VAL B 1 22 ? -0.707 12.922 16.328 1 86.12 22 VAL B N 1
ATOM 1350 C CA . VAL B 1 22 ? -1.208 12.461 17.609 1 86.12 22 VAL B CA 1
ATOM 1351 C C . VAL B 1 22 ? -2.631 12.969 17.828 1 86.12 22 VAL B C 1
ATOM 1353 O O . VAL B 1 22 ? -3.482 12.25 18.359 1 86.12 22 VAL B O 1
ATOM 1356 N N . ALA B 1 23 ? -2.939 14.117 17.406 1 82.19 23 ALA B N 1
ATOM 1357 C CA . ALA B 1 23 ? -4.242 14.742 17.609 1 82.19 23 ALA B CA 1
ATOM 1358 C C . ALA B 1 23 ? -5.344 13.977 16.891 1 82.19 23 ALA B C 1
ATOM 1360 O O . ALA B 1 23 ? -6.488 13.938 17.344 1 82.19 23 ALA B O 1
ATOM 1361 N N . VAL B 1 24 ? -5.016 13.32 15.805 1 77.25 24 VAL B N 1
ATOM 1362 C CA . VAL B 1 24 ? -6.035 12.664 15 1 77.25 24 VAL B CA 1
ATOM 1363 C C . VAL B 1 24 ? -6.133 11.188 15.383 1 77.25 24 VAL B C 1
ATOM 1365 O O . VAL B 1 24 ? -7.066 10.492 14.984 1 77.25 24 VAL B O 1
ATOM 1368 N N . LEU B 1 25 ? -5.09 10.633 16 1 74.5 25 LEU B N 1
ATOM 1369 C CA . LEU B 1 25 ? -5.145 9.25 16.453 1 74.5 25 LEU B CA 1
ATOM 1370 C C . LEU B 1 25 ? -5.98 9.133 17.734 1 74.5 25 LEU B C 1
ATOM 1372 O O . LEU B 1 25 ? -6.445 8.039 18.078 1 74.5 25 LEU B O 1
ATOM 1376 N N . ASP B 1 26 ? -7.082 9.625 17.75 1 58.34 26 ASP B N 1
ATOM 1377 C CA . ASP B 1 26 ? -8.086 9.656 18.812 1 58.34 26 ASP B CA 1
ATOM 1378 C C . ASP B 1 26 ? -7.746 8.664 19.922 1 58.34 26 ASP B C 1
ATOM 1380 O O . ASP B 1 26 ? -8.016 7.469 19.797 1 58.34 26 ASP B O 1
ATOM 1384 N N . GLY B 1 27 ? -7.102 9.039 21.094 1 58.41 27 GLY B N 1
ATOM 1385 C CA . GLY B 1 27 ? -7.156 8.297 22.344 1 58.41 27 GLY B CA 1
ATOM 1386 C C . GLY B 1 27 ? -6.094 7.219 22.438 1 58.41 27 GLY B C 1
ATOM 1387 O O . GLY B 1 27 ? -6.039 6.484 23.438 1 58.41 27 GLY B O 1
ATOM 1388 N N . ALA B 1 28 ? -5.453 6.777 21.375 1 57.72 28 ALA B N 1
ATOM 1389 C CA . ALA B 1 28 ? -4.508 5.676 21.547 1 57.72 28 ALA B CA 1
ATOM 1390 C C . ALA B 1 28 ? -3.334 6.094 22.422 1 57.72 28 ALA B C 1
ATOM 1392 O O . ALA B 1 28 ? -2.885 7.242 22.359 1 57.72 28 ALA B O 1
ATOM 1393 N N . ARG B 1 29 ? -3.189 5.461 23.578 1 61.78 29 ARG B N 1
ATOM 1394 C CA . ARG B 1 29 ? -1.991 5.676 24.375 1 61.78 29 ARG B CA 1
ATOM 1395 C C . ARG B 1 29 ? -0.732 5.344 23.594 1 61.78 29 ARG B C 1
ATOM 1397 O O . ARG B 1 29 ? -0.44 4.172 23.344 1 61.78 29 ARG B O 1
ATOM 1404 N N . LEU B 1 30 ? -0.177 6.414 23.031 1 73.5 30 LEU B N 1
ATOM 1405 C CA . LEU B 1 30 ? 1.057 6.215 22.266 1 73.5 30 LEU B CA 1
ATOM 1406 C C . LEU B 1 30 ? 2.27 6.242 23.203 1 73.5 30 LEU B C 1
ATOM 1408 O O . LEU B 1 30 ? 2.363 7.098 24.078 1 73.5 30 LEU B O 1
ATOM 1412 N N . THR B 1 31 ? 3.098 5.27 23 1 78.31 31 THR B N 1
ATOM 1413 C CA . THR B 1 31 ? 4.301 5.191 23.828 1 78.31 31 THR B CA 1
ATOM 1414 C C . THR B 1 31 ? 5.285 6.293 23.453 1 78.31 31 THR B C 1
ATOM 1416 O O . THR B 1 31 ? 5.223 6.84 22.359 1 78.31 31 THR B O 1
ATOM 1419 N N . ASP B 1 32 ? 6.02 6.648 24.438 1 83.19 32 ASP B N 1
ATOM 1420 C CA . ASP B 1 32 ? 7.105 7.59 24.172 1 83.19 32 ASP B CA 1
ATOM 1421 C C . ASP B 1 32 ? 8.031 7.074 23.078 1 83.19 32 ASP B C 1
ATOM 1423 O O . ASP B 1 32 ? 8.539 7.859 22.266 1 83.19 32 ASP B O 1
ATOM 1427 N N . ALA B 1 33 ? 8.164 5.859 23.078 1 80.19 33 ALA B N 1
ATOM 1428 C CA . ALA B 1 33 ? 9.023 5.246 22.062 1 80.19 33 ALA B CA 1
ATOM 1429 C C . ALA B 1 33 ? 8.461 5.453 20.656 1 80.19 33 ALA B C 1
ATOM 1431 O O . ALA B 1 33 ? 9.203 5.754 19.719 1 80.19 33 ALA B O 1
ATOM 1432 N N . TRP B 1 34 ? 7.234 5.375 20.578 1 80.69 34 TRP B N 1
ATOM 1433 C CA . TRP B 1 34 ? 6.59 5.586 19.281 1 80.69 34 TRP B CA 1
ATOM 1434 C C . TRP B 1 34 ? 6.762 7.031 18.828 1 80.69 34 TRP B C 1
ATOM 1436 O O . TRP B 1 34 ? 7.102 7.285 17.672 1 80.69 34 TRP B O 1
ATOM 1446 N N . ARG B 1 35 ? 6.57 7.93 19.766 1 86.38 35 ARG B N 1
ATOM 1447 C CA . ARG B 1 35 ? 6.668 9.352 19.453 1 86.38 35 ARG B CA 1
ATOM 1448 C C . ARG B 1 35 ? 8.07 9.719 18.984 1 86.38 35 ARG B C 1
ATOM 1450 O O . ARG B 1 35 ? 8.234 10.391 17.969 1 86.38 35 ARG B O 1
ATOM 1457 N N . SER B 1 36 ? 8.969 9.211 19.703 1 89.31 36 SER B N 1
ATOM 1458 C CA . SER B 1 36 ? 10.359 9.516 19.359 1 89.31 36 SER B CA 1
ATOM 1459 C C . SER B 1 36 ? 10.742 8.891 18.016 1 89.31 36 SER B C 1
ATOM 1461 O O . SER B 1 36 ? 11.445 9.508 17.219 1 89.31 36 SER B O 1
ATOM 1463 N N . THR B 1 37 ? 10.266 7.715 17.797 1 87.38 37 THR B N 1
ATOM 1464 C CA . THR B 1 37 ? 10.586 7.016 16.562 1 87.38 37 THR B CA 1
ATOM 1465 C C . THR B 1 37 ? 10 7.75 15.359 1 87.38 37 THR B C 1
ATOM 1467 O O . THR B 1 37 ? 10.68 7.934 14.344 1 87.38 37 THR B O 1
ATOM 1470 N N . PHE B 1 38 ? 8.781 8.203 15.508 1 89.31 38 PHE B N 1
ATOM 1471 C CA . PHE B 1 38 ? 8.164 8.961 14.43 1 89.31 38 PHE B CA 1
ATOM 1472 C C . PHE B 1 38 ? 8.93 10.25 14.156 1 89.31 38 PHE B C 1
ATOM 1474 O O . PHE B 1 38 ? 9.297 10.531 13.016 1 89.31 38 PHE B O 1
ATOM 1481 N N . ARG B 1 39 ? 9.117 10.945 15.203 1 93 39 ARG B N 1
ATOM 1482 C CA . ARG B 1 39 ? 9.82 12.227 15.094 1 93 39 ARG B CA 1
ATOM 1483 C C . ARG B 1 39 ? 11.18 12.047 14.438 1 93 39 ARG B C 1
ATOM 1485 O O . ARG B 1 39 ? 11.539 12.797 13.531 1 93 39 ARG B O 1
ATOM 1492 N N . ASP B 1 40 ? 11.906 11.07 14.883 1 93 40 ASP B N 1
ATOM 1493 C CA . ASP B 1 40 ? 13.25 10.82 14.367 1 93 40 ASP B CA 1
ATOM 1494 C C . ASP B 1 40 ? 13.203 10.383 12.906 1 93 40 ASP B C 1
ATOM 1496 O O . ASP B 1 40 ? 14.07 10.758 12.109 1 93 40 ASP B O 1
ATOM 1500 N N . ASP B 1 41 ? 12.211 9.625 12.594 1 93.06 41 ASP B N 1
ATOM 1501 C CA . ASP B 1 41 ? 12.039 9.195 11.211 1 93.06 41 ASP B CA 1
ATOM 1502 C C . ASP B 1 41 ? 11.766 10.383 10.297 1 93.06 41 ASP B C 1
ATOM 1504 O O . ASP B 1 41 ? 12.359 10.5 9.219 1 93.06 41 ASP B O 1
ATOM 1508 N N . MET B 1 42 ? 10.922 11.273 10.781 1 94.94 42 MET B N 1
ATOM 1509 C CA . MET B 1 42 ? 10.617 12.469 10.008 1 94.94 42 MET B CA 1
ATOM 1510 C C . MET B 1 42 ? 11.852 13.344 9.844 1 94.94 42 MET B C 1
ATOM 1512 O O . MET B 1 42 ? 12.148 13.812 8.75 1 94.94 42 MET B O 1
ATOM 1516 N N . ARG B 1 43 ? 12.547 13.492 10.852 1 96.38 43 ARG B N 1
ATOM 1517 C CA . ARG B 1 43 ? 13.742 14.328 10.805 1 96.38 43 ARG B CA 1
ATOM 1518 C C . ARG B 1 43 ? 14.773 13.758 9.836 1 96.38 43 ARG B C 1
ATOM 1520 O O . ARG B 1 43 ? 15.453 14.508 9.133 1 96.38 43 ARG B O 1
ATOM 1527 N N . ALA B 1 44 ? 14.812 12.508 9.797 1 94.94 44 ALA B N 1
ATOM 1528 C CA . ALA B 1 44 ? 15.836 11.852 9 1 94.94 44 ALA B CA 1
ATOM 1529 C C . ALA B 1 44 ? 15.453 11.82 7.523 1 94.94 44 ALA B C 1
ATOM 1531 O O . ALA B 1 44 ? 16.312 11.891 6.645 1 94.94 44 ALA B O 1
ATOM 1532 N N . ARG B 1 45 ? 14.172 11.773 7.273 1 95.88 45 ARG B N 1
ATOM 1533 C CA . ARG B 1 45 ? 13.773 11.383 5.926 1 95.88 45 ARG B CA 1
ATOM 1534 C C . ARG B 1 45 ? 13.211 12.562 5.152 1 95.88 45 ARG B C 1
ATOM 1536 O O . ARG B 1 45 ? 13.305 12.609 3.924 1 95.88 45 ARG B O 1
ATOM 1543 N N . LEU B 1 46 ? 12.633 13.492 5.855 1 96.44 46 LEU B N 1
ATOM 1544 C CA . LEU B 1 46 ? 12.023 14.602 5.133 1 96.44 46 LEU B CA 1
ATOM 1545 C C . LEU B 1 46 ? 13.062 15.375 4.328 1 96.44 46 LEU B C 1
ATOM 1547 O O . LEU B 1 46 ? 14.133 15.703 4.848 1 96.44 46 LEU B O 1
ATOM 1551 N N . GLY B 1 47 ? 12.727 15.539 3.051 1 92.56 47 GLY B N 1
ATOM 1552 C CA . GLY B 1 47 ? 13.609 16.312 2.189 1 92.56 47 GLY B CA 1
ATOM 1553 C C . GLY B 1 47 ? 14.695 15.477 1.542 1 92.56 47 GLY B C 1
ATOM 1554 O O . GLY B 1 47 ? 15.336 15.914 0.586 1 92.56 47 GLY B O 1
ATOM 1555 N N . THR B 1 48 ? 14.953 14.258 2.018 1 94.31 48 THR B N 1
ATOM 1556 C CA . THR B 1 48 ? 16.047 13.453 1.479 1 94.31 48 THR B CA 1
ATOM 1557 C C . THR B 1 48 ? 15.516 12.148 0.898 1 94.31 48 THR B C 1
ATOM 1559 O O . THR B 1 48 ? 16.094 11.594 -0.039 1 94.31 48 THR B O 1
ATOM 1562 N N . ASP B 1 49 ? 14.516 11.625 1.495 1 95.06 49 ASP B N 1
ATOM 1563 C CA . ASP B 1 49 ? 13.914 10.383 1.016 1 95.06 49 ASP B CA 1
ATOM 1564 C C . ASP B 1 49 ? 12.82 10.672 -0.016 1 95.06 49 ASP B C 1
ATOM 1566 O O . ASP B 1 49 ? 11.742 11.156 0.33 1 95.06 49 ASP B O 1
ATOM 1570 N N . PRO B 1 50 ? 13.078 10.32 -1.246 1 94.38 50 PRO B N 1
ATOM 1571 C CA . PRO B 1 50 ? 12.094 10.633 -2.281 1 94.38 50 PRO B CA 1
ATOM 1572 C C . PRO B 1 50 ? 10.805 9.828 -2.127 1 94.38 50 PRO B C 1
ATOM 1574 O O . PRO B 1 50 ? 9.797 10.133 -2.775 1 94.38 50 PRO B O 1
ATOM 1577 N N . SER B 1 51 ? 10.812 8.805 -1.316 1 95.06 51 SER B N 1
ATOM 1578 C CA . SER B 1 51 ? 9.617 7.98 -1.144 1 95.06 51 SER B CA 1
ATOM 1579 C C . SER B 1 51 ? 8.68 8.578 -0.106 1 95.06 51 SER B C 1
ATOM 1581 O O . SER B 1 51 ? 7.523 8.156 0.008 1 95.06 51 SER B O 1
ATOM 1583 N N . LEU B 1 52 ? 9.172 9.5 0.671 1 96.75 52 LEU B N 1
ATOM 1584 C CA . LEU B 1 52 ? 8.344 10.172 1.673 1 96.75 52 LEU B CA 1
ATOM 1585 C C . LEU B 1 52 ? 7.992 11.586 1.229 1 96.75 52 LEU B C 1
ATOM 1587 O O . LEU B 1 52 ? 8.875 12.445 1.124 1 96.75 52 LEU B O 1
ATOM 1591 N N . LEU B 1 53 ? 6.711 11.805 0.965 1 97.44 53 LEU B N 1
ATOM 1592 C CA . LEU B 1 53 ? 6.215 13.117 0.567 1 97.44 53 LEU B CA 1
ATOM 1593 C C . LEU B 1 53 ? 5.285 13.695 1.63 1 97.44 53 LEU B C 1
ATOM 1595 O O . LEU B 1 53 ? 4.375 13.008 2.102 1 97.44 53 LEU B O 1
ATOM 1599 N N . ALA B 1 54 ? 5.566 14.914 2.035 1 98.12 54 ALA B N 1
ATOM 1600 C CA . ALA B 1 54 ? 4.75 15.57 3.053 1 98.12 54 ALA B CA 1
ATOM 1601 C C . ALA B 1 54 ? 4.562 17.047 2.729 1 98.12 54 ALA B C 1
ATOM 1603 O O . ALA B 1 54 ? 5.5 17.719 2.289 1 98.12 54 ALA B O 1
ATOM 1604 N N . TYR B 1 55 ? 3.369 17.5 2.904 1 98.44 55 TYR B N 1
ATOM 1605 C CA . TYR B 1 55 ? 3.031 18.906 2.719 1 98.44 55 TYR B CA 1
ATOM 1606 C C . TYR B 1 55 ? 2.336 19.469 3.953 1 98.44 55 TYR B C 1
ATOM 1608 O O . TYR B 1 55 ? 1.646 18.75 4.668 1 98.44 55 TYR B O 1
ATOM 1616 N N . VAL B 1 56 ? 2.521 20.781 4.156 1 98.19 56 VAL B N 1
ATOM 1617 C CA . VAL B 1 56 ? 1.999 21.391 5.375 1 98.19 56 VAL B CA 1
ATOM 1618 C C . VAL B 1 56 ? 1.416 22.766 5.062 1 98.19 56 VAL B C 1
ATOM 1620 O O . VAL B 1 56 ? 1.755 23.375 4.043 1 98.19 56 VAL B O 1
ATOM 1623 N N . VAL B 1 57 ? 0.465 23.156 5.887 1 97.56 57 VAL B N 1
ATOM 1624 C CA . VAL B 1 57 ? -0.022 24.516 5.973 1 97.56 57 VAL B CA 1
ATOM 1625 C C . VAL B 1 57 ? 0.421 25.141 7.297 1 97.56 57 VAL B C 1
ATOM 1627 O O . VAL B 1 57 ? -0.006 24.703 8.367 1 97.56 57 VAL B O 1
ATOM 1630 N N . PRO B 1 58 ? 1.256 26.156 7.199 1 96.69 58 PRO B N 1
ATOM 1631 C CA . PRO B 1 58 ? 1.637 26.828 8.445 1 96.69 58 PRO B CA 1
ATOM 1632 C C . PRO B 1 58 ? 0.493 27.641 9.055 1 96.69 58 PRO B C 1
ATOM 1634 O O . PRO B 1 58 ? -0.3 28.234 8.32 1 96.69 58 PRO B O 1
ATOM 1637 N N . ALA B 1 59 ? 0.364 27.531 10.406 1 94.5 59 ALA B N 1
ATOM 1638 C CA . ALA B 1 59 ? -0.529 28.438 11.125 1 94.5 59 ALA B CA 1
ATOM 1639 C C . ALA B 1 59 ? 0.177 29.75 11.477 1 94.5 59 ALA B C 1
ATOM 1641 O O . ALA B 1 59 ? -0.438 30.812 11.453 1 94.5 59 ALA B O 1
ATOM 1642 N N . ASP B 1 60 ? 1.395 29.641 11.828 1 91.5 60 ASP B N 1
ATOM 1643 C CA . ASP B 1 60 ? 2.326 30.734 12.07 1 91.5 60 ASP B CA 1
ATOM 1644 C C . ASP B 1 60 ? 3.77 30.281 11.859 1 91.5 60 ASP B C 1
ATOM 1646 O O . ASP B 1 60 ? 4.031 29.359 11.086 1 91.5 60 ASP B O 1
ATOM 1650 N N . GLU B 1 61 ? 4.727 30.938 12.414 1 89.06 61 GLU B N 1
ATOM 1651 C CA . GLU B 1 61 ? 6.137 30.641 12.156 1 89.06 61 GLU B CA 1
ATOM 1652 C C . GLU B 1 61 ? 6.543 29.312 12.766 1 89.06 61 GLU B C 1
ATOM 1654 O O . GLU B 1 61 ? 7.441 28.641 12.25 1 89.06 61 GLU B O 1
ATOM 1659 N N . HIS B 1 62 ? 5.852 28.875 13.75 1 90.5 62 HIS B N 1
ATOM 1660 C CA . HIS B 1 62 ? 6.355 27.719 14.484 1 90.5 62 HIS B CA 1
ATOM 1661 C C . HIS B 1 62 ? 5.312 26.609 14.547 1 90.5 62 HIS B C 1
ATOM 1663 O O . HIS B 1 62 ? 5.598 25.516 15.023 1 90.5 62 HIS B O 1
ATOM 1669 N N . THR B 1 63 ? 4.125 26.906 14.117 1 95.12 63 THR B N 1
ATOM 1670 C CA . THR B 1 63 ? 3.053 25.938 14.281 1 95.12 63 THR B CA 1
ATOM 1671 C C . THR B 1 63 ? 2.432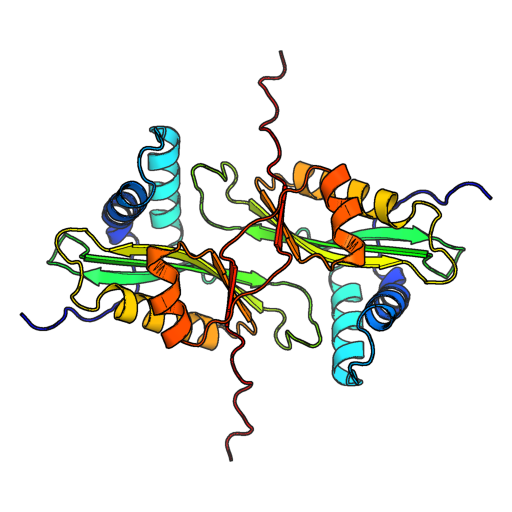 25.594 12.93 1 95.12 63 THR B C 1
ATOM 1673 O O . THR B 1 63 ? 2.375 26.422 12.031 1 95.12 63 THR B O 1
ATOM 1676 N N . LEU B 1 64 ? 2.01 24.344 12.844 1 97.31 64 LEU B N 1
ATOM 1677 C CA . LEU B 1 64 ? 1.336 23.891 11.633 1 97.31 64 LEU B CA 1
ATOM 1678 C C . LEU B 1 64 ? -0.172 23.812 11.852 1 97.31 64 LEU B C 1
ATOM 1680 O O . LEU B 1 64 ? -0.632 23.391 12.914 1 97.31 64 LEU B O 1
ATOM 1684 N N . ALA B 1 65 ? -0.901 24.234 10.836 1 97.06 65 ALA B N 1
ATOM 1685 C CA . ALA B 1 65 ? -2.357 24.125 10.859 1 97.06 65 ALA B CA 1
ATOM 1686 C C . ALA B 1 65 ? -2.824 22.781 10.32 1 97.06 65 ALA B C 1
ATOM 1688 O O . ALA B 1 65 ? -3.859 22.266 10.742 1 97.06 65 ALA B O 1
ATOM 1689 N N . SER B 1 66 ? -2.092 22.234 9.359 1 97.56 66 SER B N 1
ATOM 1690 C CA . SER B 1 66 ? -2.502 21 8.711 1 97.56 66 SER B CA 1
ATOM 1691 C C . SER B 1 66 ? -1.319 20.312 8.039 1 97.56 66 SER B C 1
ATOM 1693 O O . SER B 1 66 ? -0.3 20.938 7.762 1 97.56 66 SER B O 1
ATOM 1695 N N . CYS B 1 67 ? -1.458 19 7.848 1 97.88 67 CYS B N 1
ATOM 1696 C CA . CYS B 1 67 ? -0.433 18.25 7.141 1 97.88 67 CYS B CA 1
ATOM 1697 C C . CYS B 1 67 ? -1.048 17.078 6.367 1 97.88 67 CYS B C 1
ATOM 1699 O O . CYS B 1 67 ? -2.168 16.656 6.66 1 97.88 67 CYS B O 1
ATOM 1701 N N . ALA B 1 68 ? -0.373 16.703 5.348 1 97.81 68 ALA B N 1
ATOM 1702 C CA . ALA B 1 68 ? -0.63 15.469 4.605 1 97.81 68 ALA B CA 1
ATOM 1703 C C . ALA B 1 68 ? 0.668 14.711 4.328 1 97.81 68 ALA B C 1
ATOM 1705 O O . ALA B 1 68 ? 1.651 15.305 3.875 1 97.81 68 ALA B O 1
ATOM 1706 N N . LEU B 1 69 ? 0.667 13.461 4.684 1 96.88 69 LEU B N 1
ATOM 1707 C CA . LEU B 1 69 ? 1.83 12.602 4.477 1 96.88 69 LEU B CA 1
ATOM 1708 C C . LEU B 1 69 ? 1.483 11.422 3.57 1 96.88 69 LEU B C 1
ATOM 1710 O O . LEU B 1 69 ? 0.434 10.797 3.734 1 96.88 69 LEU B O 1
ATOM 1714 N N . GLY B 1 70 ? 2.363 11.172 2.604 1 97.06 70 GLY B N 1
ATOM 1715 C CA . GLY B 1 70 ? 2.201 10.062 1.686 1 97.06 70 GLY B CA 1
ATOM 1716 C C . GLY B 1 70 ? 3.506 9.344 1.377 1 97.06 70 GLY B C 1
ATOM 1717 O O . GLY B 1 70 ? 4.586 9.883 1.634 1 97.06 70 GLY B O 1
ATOM 1718 N N . ILE B 1 71 ? 3.354 8.141 0.926 1 96.69 71 ILE B N 1
ATOM 1719 C CA . ILE B 1 71 ? 4.48 7.281 0.59 1 96.69 71 ILE B CA 1
ATOM 1720 C C . ILE B 1 71 ? 4.391 6.863 -0.875 1 96.69 71 ILE B C 1
ATOM 1722 O O . ILE B 1 71 ? 3.311 6.523 -1.366 1 96.69 71 ILE B O 1
ATOM 1726 N N . VAL B 1 72 ? 5.555 6.938 -1.546 1 95.94 72 VAL B N 1
ATOM 1727 C CA . VAL B 1 72 ? 5.711 6.355 -2.875 1 95.94 72 VAL B CA 1
ATOM 1728 C C . VAL B 1 72 ? 6.422 5.008 -2.77 1 95.94 72 VAL B C 1
ATOM 1730 O O . VAL B 1 72 ? 7.449 4.895 -2.094 1 95.94 72 VAL B O 1
ATOM 1733 N N . TYR B 1 73 ? 5.867 4.02 -3.408 1 94.25 73 TYR B N 1
ATOM 1734 C CA . TYR B 1 73 ? 6.566 2.738 -3.402 1 94.25 73 TYR B CA 1
ATOM 1735 C C . TYR B 1 73 ? 6.391 2.018 -4.734 1 94.25 73 TYR B C 1
ATOM 1737 O O . TYR B 1 73 ? 5.453 2.301 -5.48 1 94.25 73 TYR B O 1
ATOM 1745 N N . ARG B 1 74 ? 7.312 1.142 -4.988 1 91.88 74 ARG B N 1
ATOM 1746 C CA . ARG B 1 74 ? 7.309 0.397 -6.242 1 91.88 74 ARG B CA 1
ATOM 1747 C C . ARG B 1 74 ? 6.555 -0.92 -6.098 1 91.88 74 ARG B C 1
ATOM 1749 O O . ARG B 1 74 ? 6.902 -1.75 -5.254 1 91.88 74 ARG B O 1
ATOM 1756 N N . GLY B 1 75 ? 5.543 -1.043 -6.793 1 89.06 75 GLY B N 1
ATOM 1757 C CA . GLY B 1 75 ? 4.93 -2.344 -7.016 1 89.06 75 GLY B CA 1
ATOM 1758 C C . GLY B 1 75 ? 5.426 -3.031 -8.273 1 89.06 75 GLY B C 1
ATOM 1759 O O . GLY B 1 75 ? 6.609 -2.936 -8.617 1 89.06 75 GLY B O 1
ATOM 1760 N N . TYR B 1 76 ? 4.754 -3.906 -8.805 1 74.31 76 TYR B N 1
ATOM 1761 C CA . TYR B 1 76 ? 5.09 -4.43 -10.125 1 74.31 76 TYR B CA 1
ATOM 1762 C C . TYR B 1 76 ? 4.113 -3.916 -11.172 1 74.31 76 TYR B C 1
ATOM 1764 O O . TYR B 1 76 ? 3.057 -3.375 -10.836 1 74.31 76 TYR B O 1
ATOM 1772 N N . LEU B 1 77 ? 4.605 -3.885 -12.297 1 71.75 77 LEU B N 1
ATOM 1773 C CA . LEU B 1 77 ? 3.889 -3.316 -13.43 1 71.75 77 LEU B CA 1
ATOM 1774 C C . LEU B 1 77 ? 2.658 -4.152 -13.766 1 71.75 77 LEU B C 1
ATOM 1776 O O . LEU B 1 77 ? 2.707 -5.383 -13.719 1 71.75 77 LEU B O 1
ATOM 1780 N N . GLY B 1 78 ? 1.514 -3.441 -13.758 1 63.53 78 GLY B N 1
ATOM 1781 C CA . GLY B 1 78 ? 0.278 -4.102 -14.148 1 63.53 78 GLY B CA 1
ATOM 1782 C C . GLY B 1 78 ? -0.607 -3.242 -15.031 1 63.53 78 GLY B C 1
ATOM 1783 O O . GLY B 1 78 ? -0.264 -2.098 -15.336 1 63.53 78 GLY B O 1
ATOM 1784 N N . PRO B 1 79 ? -1.665 -3.838 -15.469 1 62 79 PRO B N 1
ATOM 1785 C CA . PRO B 1 79 ? -2.533 -3.146 -16.422 1 62 79 PRO B CA 1
ATOM 1786 C C . PRO B 1 79 ? -3.053 -1.812 -15.898 1 62 79 PRO B C 1
ATOM 1788 O O . PRO B 1 79 ? -3.244 -0.869 -16.672 1 62 79 PRO B O 1
ATOM 1791 N N . THR B 1 80 ? -3.127 -1.824 -14.648 1 62.59 80 THR B N 1
ATOM 1792 C CA . THR B 1 80 ? -3.697 -0.606 -14.078 1 62.59 80 THR B CA 1
ATOM 1793 C C . THR B 1 80 ? -2.602 0.291 -13.516 1 62.59 80 THR B C 1
ATOM 1795 O O . THR B 1 80 ? -2.887 1.358 -12.969 1 62.59 80 THR B O 1
ATOM 1798 N N . HIS B 1 81 ? -1.361 -0.193 -13.703 1 72 81 HIS B N 1
ATOM 1799 C CA . HIS B 1 81 ? -0.248 0.561 -13.133 1 72 81 HIS B CA 1
ATOM 1800 C C . HIS B 1 81 ? 0.932 0.607 -14.102 1 72 81 HIS B C 1
ATOM 1802 O O . HIS B 1 81 ? 1.913 -0.119 -13.922 1 72 81 HIS B O 1
ATOM 1808 N N . PRO B 1 82 ? 0.842 1.55 -15.039 1 67.69 82 PRO B N 1
ATOM 1809 C CA . PRO B 1 82 ? 1.86 1.5 -16.094 1 67.69 82 PRO B CA 1
ATOM 1810 C C . PRO B 1 82 ? 3.252 1.872 -15.578 1 67.69 82 PRO B C 1
ATOM 1812 O O . PRO B 1 82 ? 4.258 1.491 -16.188 1 67.69 82 PRO B O 1
ATOM 1815 N N . THR B 1 83 ? 3.34 2.598 -14.438 1 77.88 83 THR B N 1
ATOM 1816 C CA . THR B 1 83 ? 4.652 3.01 -13.953 1 77.88 83 THR B CA 1
ATOM 1817 C C . THR B 1 83 ? 5.164 2.043 -12.891 1 77.88 83 THR B C 1
ATOM 1819 O O . THR B 1 83 ? 6.352 2.057 -12.555 1 77.88 83 THR B O 1
ATOM 1822 N N . GLY B 1 84 ? 4.211 1.247 -12.383 1 86.62 84 GLY B N 1
ATOM 1823 C CA . GLY B 1 84 ? 4.57 0.356 -11.289 1 86.62 84 GLY B CA 1
ATOM 1824 C C . GLY B 1 84 ? 4.699 1.066 -9.953 1 86.62 84 GLY B C 1
ATOM 1825 O O . GLY B 1 84 ? 4.941 0.43 -8.93 1 86.62 84 GLY B O 1
ATOM 1826 N N . LEU B 1 85 ? 4.527 2.4 -10 1 91.69 85 LEU B N 1
ATOM 1827 C CA . LEU B 1 85 ? 4.629 3.158 -8.758 1 91.69 85 LEU B CA 1
ATOM 1828 C C . LEU B 1 85 ? 3.246 3.414 -8.164 1 91.69 85 LEU B C 1
ATOM 1830 O O . LEU B 1 85 ? 2.293 3.691 -8.898 1 91.69 85 LEU B O 1
ATOM 1834 N N . TRP B 1 86 ? 3.236 3.281 -6.879 1 93.38 86 TRP B N 1
ATOM 1835 C CA . TRP B 1 86 ? 2.016 3.502 -6.113 1 93.38 86 TRP B CA 1
ATOM 1836 C C . TRP B 1 86 ? 2.225 4.582 -5.055 1 93.38 86 TRP B C 1
ATOM 1838 O O . TRP B 1 86 ? 3.348 4.801 -4.594 1 93.38 86 TRP B O 1
ATOM 1848 N N . GLY B 1 87 ? 1.117 5.254 -4.809 1 95.31 87 GLY B N 1
ATOM 1849 C CA . GLY B 1 87 ? 1.088 6.191 -3.697 1 95.31 87 GLY B CA 1
ATOM 1850 C C . GLY B 1 87 ? 0.134 5.777 -2.594 1 95.31 87 GLY B C 1
ATOM 1851 O O . GLY B 1 87 ? -0.956 5.27 -2.865 1 95.31 87 GLY B O 1
ATOM 1852 N N . ARG B 1 88 ? 0.583 5.965 -1.396 1 95.75 88 ARG B N 1
ATOM 1853 C CA . ARG B 1 88 ? -0.276 5.773 -0.232 1 95.75 88 ARG B CA 1
ATOM 1854 C C . ARG B 1 88 ? -0.297 7.023 0.643 1 95.75 88 ARG B C 1
ATOM 1856 O O . ARG B 1 88 ? 0.751 7.488 1.098 1 95.75 88 ARG B O 1
ATOM 1863 N N . ILE B 1 89 ? -1.476 7.543 0.825 1 96.5 89 ILE B N 1
ATOM 1864 C CA . ILE B 1 89 ? -1.637 8.633 1.779 1 96.5 89 ILE B CA 1
ATOM 1865 C C . ILE B 1 89 ? -1.946 8.07 3.162 1 96.5 89 ILE B C 1
ATOM 1867 O O . ILE B 1 89 ? -2.951 7.379 3.348 1 96.5 89 ILE B O 1
ATOM 1871 N N . HIS B 1 90 ? -1.131 8.414 4.09 1 91.12 90 HIS B N 1
ATOM 1872 C CA . HIS B 1 90 ? -1.235 7.809 5.414 1 91.12 90 HIS B CA 1
ATOM 1873 C C . HIS B 1 90 ? -1.927 8.742 6.398 1 91.12 90 HIS B C 1
ATOM 1875 O O . HIS B 1 90 ? -2.662 8.297 7.277 1 91.12 90 HIS B O 1
ATOM 1881 N N . THR B 1 91 ? -1.616 9.992 6.273 1 91.69 91 THR B N 1
ATOM 1882 C CA . THR B 1 91 ? -2.125 10.93 7.27 1 91.69 91 THR B CA 1
ATOM 1883 C C . THR B 1 91 ? -2.549 12.234 6.613 1 91.69 91 THR B C 1
ATOM 1885 O O . THR B 1 91 ? -1.817 12.789 5.789 1 91.69 91 THR B O 1
ATOM 1888 N N . VAL B 1 92 ? -3.682 12.633 6.914 1 95.88 92 VAL B N 1
ATOM 1889 C CA . VAL B 1 92 ? -4.141 14 6.746 1 95.88 92 VAL B CA 1
ATOM 1890 C C . VAL B 1 92 ? -4.738 14.516 8.055 1 95.88 92 VAL B C 1
ATOM 1892 O O . VAL B 1 92 ? -5.664 13.914 8.602 1 95.88 92 VAL B O 1
ATOM 1895 N N . ALA B 1 93 ? -4.125 15.508 8.547 1 95.31 93 ALA B N 1
ATOM 1896 C CA . ALA B 1 93 ? -4.555 16.016 9.844 1 95.31 93 ALA B CA 1
ATOM 1897 C C . ALA B 1 93 ? -4.609 17.547 9.844 1 95.31 93 ALA B C 1
ATOM 1899 O O . ALA B 1 93 ? -3.738 18.203 9.281 1 95.31 93 ALA B O 1
ATOM 1900 N N . THR B 1 94 ? -5.629 18.031 10.398 1 95.75 94 THR B N 1
ATOM 1901 C CA . THR B 1 94 ? -5.793 19.469 10.617 1 95.75 94 THR B CA 1
ATOM 1902 C C . THR B 1 94 ? -6.027 19.766 12.094 1 95.75 94 THR B C 1
ATOM 1904 O O . THR B 1 94 ? -6.832 19.094 12.742 1 95.75 94 THR B O 1
ATOM 1907 N N . ASP B 1 95 ? -5.238 20.719 12.586 1 94.94 95 ASP B N 1
ATOM 1908 C CA . ASP B 1 95 ? -5.453 21.203 13.953 1 94.94 95 ASP B CA 1
ATOM 1909 C C . ASP B 1 95 ? -6.906 21.625 14.164 1 94.94 95 ASP B C 1
ATOM 1911 O O . ASP B 1 95 ? -7.449 22.391 13.367 1 94.94 95 ASP B O 1
ATOM 1915 N N . PRO B 1 96 ? -7.492 21.141 15.219 1 93.19 96 PRO B N 1
ATOM 1916 C CA . PRO B 1 96 ? -8.898 21.469 15.461 1 93.19 96 PRO B CA 1
ATOM 1917 C C . PRO B 1 96 ? -9.148 22.984 15.477 1 93.19 96 PRO B C 1
ATOM 1919 O O . PRO B 1 96 ? -10.219 23.438 15.062 1 93.19 96 PRO B O 1
ATOM 1922 N N . ALA B 1 97 ? -8.195 23.781 15.898 1 93.38 97 ALA B N 1
ATOM 1923 C CA . ALA B 1 97 ? -8.336 25.234 15.984 1 93.38 97 ALA B CA 1
ATOM 1924 C C . ALA B 1 97 ? -8.367 25.859 14.602 1 93.38 97 ALA B C 1
ATOM 1926 O O . ALA B 1 97 ? -8.711 27.031 14.453 1 93.38 97 ALA B O 1
ATOM 1927 N N . HIS B 1 98 ? -8.055 25.094 13.594 1 93 98 HIS B N 1
ATOM 1928 C CA . HIS B 1 98 ? -7.949 25.641 12.25 1 93 98 HIS B CA 1
ATOM 1929 C C . HIS B 1 98 ? -8.859 24.906 11.273 1 93 98 HIS B C 1
ATOM 1931 O O . HIS B 1 98 ? -8.625 24.938 10.062 1 93 98 HIS B O 1
ATOM 1937 N N . ARG B 1 99 ? -9.844 24.219 11.797 1 90.69 99 ARG B N 1
ATOM 1938 C CA . ARG B 1 99 ? -10.711 23.422 10.945 1 90.69 99 ARG B CA 1
ATOM 1939 C C . ARG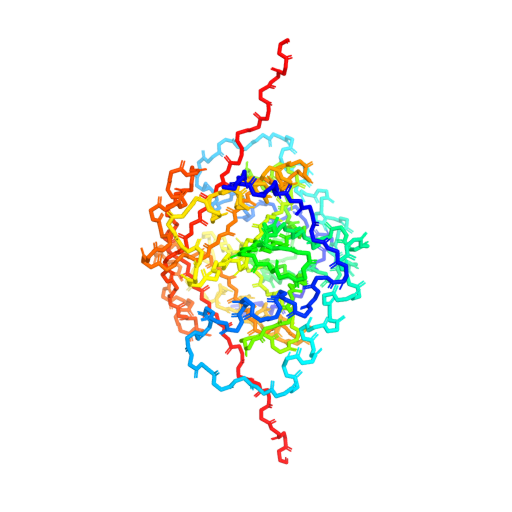 B 1 99 ? -11.695 24.297 10.18 1 90.69 99 ARG B C 1
ATOM 1941 O O . ARG B 1 99 ? -11.875 25.469 10.508 1 90.69 99 ARG B O 1
ATOM 1948 N N . ARG B 1 100 ? -12.148 23.766 9.133 1 91.25 100 ARG B N 1
ATOM 1949 C CA . ARG B 1 100 ? -13.188 24.375 8.297 1 91.25 100 ARG B CA 1
ATOM 1950 C C . ARG B 1 100 ? -12.672 25.641 7.613 1 91.25 100 ARG B C 1
ATOM 1952 O O . ARG B 1 100 ? -13.383 26.641 7.531 1 91.25 100 ARG B O 1
ATOM 1959 N N . ARG B 1 101 ? -11.398 25.625 7.297 1 91.94 101 ARG B N 1
ATOM 1960 C CA . ARG B 1 101 ? -10.773 26.734 6.594 1 91.94 101 ARG B CA 1
ATOM 1961 C C . ARG B 1 101 ? -10.188 26.281 5.262 1 91.94 101 ARG B C 1
ATOM 1963 O O . ARG B 1 101 ? -9.453 27.031 4.609 1 91.94 101 ARG B O 1
ATOM 1970 N N . GLY B 1 102 ? -10.406 25.031 4.945 1 93.94 102 GLY B N 1
ATOM 1971 C CA . GLY B 1 102 ? -9.961 24.516 3.662 1 93.94 102 GLY B CA 1
ATOM 1972 C C . GLY B 1 102 ? -8.539 23.984 3.693 1 93.94 102 GLY B C 1
ATOM 1973 O O . GLY B 1 102 ? -7.965 23.672 2.648 1 93.94 102 GLY B O 1
ATOM 1974 N N . HIS B 1 103 ? -7.938 23.844 4.84 1 95.56 103 HIS B N 1
ATOM 1975 C CA . HIS B 1 103 ? -6.539 23.453 4.957 1 95.56 103 HIS B CA 1
ATOM 1976 C C . HIS B 1 103 ? -6.344 22 4.535 1 95.56 103 HIS B C 1
ATOM 1978 O O . HIS B 1 103 ? -5.367 21.672 3.857 1 95.56 103 HIS B O 1
ATOM 1984 N N . ALA B 1 104 ? -7.254 21.188 4.91 1 95.88 104 ALA B N 1
ATOM 1985 C CA . ALA B 1 104 ? -7.145 19.781 4.547 1 95.88 104 ALA B CA 1
ATOM 1986 C C . ALA B 1 104 ? -7.164 19.594 3.033 1 95.88 104 ALA B C 1
ATOM 1988 O O . ALA B 1 104 ? -6.367 18.828 2.482 1 95.88 104 ALA B O 1
ATOM 1989 N N . ARG B 1 105 ? -8.07 20.328 2.418 1 96.5 105 ARG B N 1
ATOM 1990 C CA . ARG B 1 105 ? -8.133 20.281 0.962 1 96.5 105 ARG B CA 1
ATOM 1991 C C . ARG B 1 105 ? -6.832 20.766 0.337 1 96.5 105 ARG B C 1
ATOM 1993 O O . ARG B 1 105 ? -6.312 20.141 -0.597 1 96.5 105 ARG B O 1
ATOM 2000 N N . ALA B 1 106 ? -6.324 21.812 0.831 1 96.69 106 ALA B N 1
ATOM 2001 C CA . ALA B 1 106 ? -5.121 22.422 0.275 1 96.69 106 ALA B CA 1
ATOM 2002 C C . ALA B 1 106 ? -3.926 21.484 0.386 1 96.69 106 ALA B C 1
ATOM 2004 O O . ALA B 1 106 ? -3.221 21.25 -0.598 1 96.69 106 ALA B O 1
ATOM 2005 N N . VAL B 1 107 ? -3.686 20.906 1.556 1 97.62 107 VAL B N 1
ATOM 2006 C CA . VAL B 1 107 ? -2.508 20.062 1.769 1 97.62 107 VAL B CA 1
ATOM 2007 C C . VAL B 1 107 ? -2.674 18.75 1.03 1 97.62 107 VAL B C 1
ATOM 2009 O O . VAL B 1 107 ? -1.706 18.203 0.487 1 97.62 107 VAL B O 1
ATOM 2012 N N . THR B 1 108 ? -3.857 18.203 0.981 1 97.81 108 THR B N 1
ATOM 2013 C CA . THR B 1 108 ? -4.102 16.953 0.287 1 97.81 108 THR B CA 1
ATOM 2014 C C . THR B 1 108 ? -3.91 17.109 -1.218 1 97.81 108 THR B C 1
ATOM 2016 O O . THR B 1 108 ? -3.295 16.266 -1.869 1 97.81 108 THR B O 1
ATOM 2019 N N . THR B 1 109 ? -4.422 18.219 -1.75 1 97.81 109 THR B N 1
ATOM 2020 C CA . THR B 1 109 ? -4.258 18.5 -3.172 1 97.81 109 THR B CA 1
ATOM 2021 C C . THR B 1 109 ? -2.777 18.594 -3.537 1 97.81 109 THR B C 1
ATOM 2023 O O . THR B 1 109 ? -2.342 18.016 -4.535 1 97.81 109 THR B O 1
ATOM 2026 N N . ALA B 1 110 ? -2.062 19.281 -2.709 1 98.19 110 ALA B N 1
ATOM 2027 C CA . ALA B 1 110 ? -0.627 19.406 -2.947 1 98.19 110 ALA B CA 1
ATOM 2028 C C . ALA B 1 110 ? 0.055 18.047 -2.936 1 98.19 110 ALA B C 1
ATOM 2030 O O . ALA B 1 110 ? 0.911 17.766 -3.777 1 98.19 110 ALA B O 1
ATOM 2031 N N . LEU B 1 111 ? -0.311 17.203 -1.99 1 98.25 111 LEU B N 1
ATOM 2032 C CA . LEU B 1 111 ? 0.266 15.859 -1.894 1 98.25 111 LEU B CA 1
ATOM 2033 C C . LEU B 1 111 ? -0.099 15.023 -3.113 1 98.25 111 LEU B C 1
ATOM 2035 O O . LEU B 1 111 ? 0.757 14.344 -3.684 1 98.25 111 LEU B O 1
ATOM 2039 N N . ILE B 1 112 ? -1.323 15.086 -3.531 1 98.06 112 ILE B N 1
ATOM 2040 C CA . ILE B 1 112 ? -1.789 14.344 -4.695 1 98.06 112 ILE B CA 1
ATOM 2041 C C . ILE B 1 112 ? -0.993 14.758 -5.93 1 98.06 112 ILE B C 1
ATOM 2043 O O . ILE B 1 112 ? -0.527 13.914 -6.691 1 98.06 112 ILE B O 1
ATOM 2047 N N . ASP B 1 113 ? -0.831 16.016 -6.109 1 97.62 113 ASP B N 1
ATOM 2048 C CA . ASP B 1 113 ? -0.081 16.531 -7.254 1 97.62 113 ASP B CA 1
ATOM 2049 C C . ASP B 1 113 ? 1.359 16.016 -7.238 1 97.62 113 ASP B C 1
ATOM 2051 O O . ASP B 1 113 ? 1.907 15.656 -8.281 1 97.62 113 ASP B O 1
ATOM 2055 N N . ALA B 1 114 ? 1.939 16 -6.102 1 97.5 114 ALA B N 1
ATOM 2056 C CA . ALA B 1 114 ? 3.309 15.516 -5.965 1 97.5 114 ALA B CA 1
ATOM 2057 C C . ALA B 1 114 ? 3.393 14.023 -6.273 1 97.5 114 ALA B C 1
ATOM 2059 O O . ALA B 1 114 ? 4.344 13.562 -6.91 1 97.5 114 ALA B O 1
ATOM 2060 N N . LEU B 1 115 ? 2.441 13.273 -5.781 1 96.81 115 LEU B N 1
ATOM 2061 C CA . LEU B 1 115 ? 2.41 11.836 -6.039 1 96.81 115 LEU B CA 1
ATOM 2062 C C . LEU B 1 115 ? 2.236 11.555 -7.527 1 96.81 115 LEU B C 1
ATOM 2064 O O . LEU B 1 115 ? 2.891 10.664 -8.07 1 96.81 115 LEU B O 1
ATOM 2068 N N . LYS B 1 116 ? 1.41 12.344 -8.156 1 94.94 116 LYS B N 1
ATOM 2069 C CA . LYS B 1 116 ? 1.25 12.234 -9.602 1 94.94 116 LYS B CA 1
ATOM 2070 C C . LYS B 1 116 ? 2.555 12.562 -10.328 1 94.94 116 LYS B C 1
ATOM 2072 O O . LYS B 1 116 ? 2.959 11.836 -11.242 1 94.94 116 LYS B O 1
ATOM 2077 N N . ALA B 1 117 ? 3.148 13.57 -9.867 1 94.94 117 ALA B N 1
ATOM 2078 C CA . ALA B 1 117 ? 4.402 14 -10.484 1 94.94 117 ALA B CA 1
ATOM 2079 C C . ALA B 1 117 ? 5.488 12.938 -10.305 1 94.94 117 ALA B C 1
ATOM 2081 O O . ALA B 1 117 ? 6.359 12.789 -11.164 1 94.94 117 ALA B O 1
ATOM 2082 N N . ALA B 1 118 ? 5.465 12.219 -9.219 1 94 118 ALA B N 1
ATOM 2083 C CA . ALA B 1 118 ? 6.418 11.148 -8.953 1 94 118 ALA B CA 1
ATOM 2084 C C . ALA B 1 118 ? 6.145 9.938 -9.844 1 94 118 ALA B C 1
ATOM 2086 O O . ALA B 1 118 ? 6.934 8.992 -9.883 1 94 118 ALA B O 1
ATOM 2087 N N . GLY B 1 119 ? 4.953 9.938 -10.547 1 91.44 119 GLY B N 1
ATOM 2088 C CA . GLY B 1 119 ? 4.641 8.875 -11.484 1 91.44 119 GLY B CA 1
ATOM 2089 C C . GLY B 1 119 ? 3.715 7.824 -10.898 1 91.44 119 GLY B C 1
ATOM 2090 O O . GLY B 1 119 ? 3.561 6.742 -11.469 1 91.44 119 GLY B O 1
ATOM 2091 N N . CYS B 1 120 ? 3.115 8.078 -9.75 1 93 120 CYS B N 1
ATOM 2092 C CA . CYS B 1 120 ? 2.203 7.109 -9.156 1 93 120 CYS B CA 1
ATOM 2093 C C . CYS B 1 120 ? 0.965 6.922 -10.023 1 93 120 CYS B C 1
ATOM 2095 O O . CYS B 1 120 ? 0.213 7.871 -10.25 1 93 120 CYS B O 1
ATOM 2097 N N . GLY B 1 121 ? 0.783 5.637 -10.422 1 89.44 121 GLY B N 1
ATOM 2098 C CA . GLY B 1 121 ? -0.372 5.309 -11.25 1 89.44 121 GLY B CA 1
ATOM 2099 C C . GLY B 1 121 ? -1.625 5.039 -10.438 1 89.44 121 GLY B C 1
ATOM 2100 O O . GLY B 1 121 ? -2.725 4.969 -10.984 1 89.44 121 GLY B O 1
ATOM 2101 N N . SER B 1 122 ? -1.428 4.863 -9.188 1 91.31 122 SER B N 1
ATOM 2102 C CA . SER B 1 122 ? -2.518 4.699 -8.227 1 91.31 122 SER B CA 1
ATOM 2103 C C . SER B 1 122 ? -2.164 5.32 -6.879 1 91.31 122 SER B C 1
ATOM 2105 O O . SER B 1 122 ? -1.037 5.176 -6.398 1 91.31 122 SER B O 1
ATOM 2107 N N . ILE B 1 123 ? -3.123 6.094 -6.367 1 95.69 123 ILE B N 1
ATOM 2108 C CA . ILE B 1 123 ? -2.994 6.684 -5.039 1 95.69 123 ILE B CA 1
ATOM 2109 C C . ILE B 1 123 ? -4.113 6.176 -4.137 1 95.69 123 ILE B C 1
ATOM 2111 O O . ILE B 1 123 ? -5.297 6.316 -4.465 1 95.69 123 ILE B O 1
ATOM 2115 N N . GLU B 1 124 ? -3.68 5.566 -3.021 1 95.25 124 GLU B N 1
ATOM 2116 C CA . GLU B 1 124 ? -4.68 4.961 -2.148 1 95.25 124 GLU B CA 1
ATOM 2117 C C . GLU B 1 124 ? -4.625 5.555 -0.745 1 95.25 124 GLU B C 1
ATOM 2119 O O . GLU B 1 124 ? -3.594 6.098 -0.337 1 95.25 124 GLU B O 1
ATOM 2124 N N . LEU B 1 125 ? -5.754 5.539 -0.059 1 95.94 125 LEU B N 1
ATOM 2125 C CA . LEU B 1 125 ? -5.863 5.961 1.334 1 95.94 125 LEU B CA 1
ATOM 2126 C C . LEU B 1 125 ? -7.016 5.246 2.031 1 95.94 125 LEU B C 1
ATOM 2128 O O . LEU B 1 125 ? -7.82 4.574 1.381 1 95.94 125 LEU B O 1
ATOM 2132 N N . ARG B 1 126 ? -7.004 5.324 3.344 1 93.31 126 ARG B N 1
ATOM 2133 C CA . ARG B 1 126 ? -8.148 4.906 4.148 1 93.31 126 ARG B CA 1
ATOM 2134 C C . ARG B 1 126 ? -8.82 6.105 4.809 1 93.31 126 ARG B C 1
ATOM 2136 O O . ARG B 1 126 ? -8.227 6.766 5.664 1 93.31 126 ARG B O 1
ATOM 2143 N N . ALA B 1 127 ? -10.016 6.301 4.449 1 94.56 127 ALA B N 1
ATOM 2144 C CA . ALA B 1 127 ? -10.742 7.48 4.914 1 94.56 127 ALA B CA 1
ATOM 2145 C C . ALA B 1 127 ? -11.625 7.145 6.113 1 94.56 127 ALA B C 1
ATOM 2147 O O . ALA B 1 127 ? -12.242 6.078 6.16 1 94.56 127 ALA B O 1
ATOM 2148 N N . THR B 1 128 ? -11.664 8.078 7.031 1 89.69 128 THR B N 1
ATOM 2149 C CA . THR B 1 128 ? -12.75 8.062 8.008 1 89.69 128 THR B CA 1
ATOM 2150 C C . THR B 1 128 ? -14.047 8.562 7.379 1 89.69 128 THR B C 1
ATOM 2152 O O . THR B 1 128 ? -14.039 9.117 6.277 1 89.69 128 THR B O 1
ATOM 2155 N N . GLU B 1 129 ? -15.117 8.32 8.102 1 91.06 129 GLU B N 1
ATOM 2156 C CA . GLU B 1 129 ? -16.391 8.836 7.621 1 91.06 129 GLU B CA 1
ATOM 2157 C C . GLU B 1 129 ? -16.344 10.352 7.445 1 91.06 129 GLU B C 1
ATOM 2159 O O . GLU B 1 129 ? -16.875 10.891 6.477 1 91.06 129 GLU B O 1
ATOM 2164 N N . ALA B 1 130 ? -15.648 11.039 8.375 1 87.81 130 ALA B N 1
ATOM 2165 C CA . ALA B 1 130 ? -15.562 12.492 8.359 1 87.81 130 ALA B CA 1
ATOM 2166 C C . ALA B 1 130 ? -14.703 12.977 7.195 1 87.81 130 ALA B C 1
ATOM 2168 O O . ALA B 1 130 ? -14.938 14.062 6.652 1 87.81 130 ALA B O 1
ATOM 2169 N N . GLY B 1 131 ? -13.727 12.156 6.812 1 92.81 131 GLY B N 1
ATOM 2170 C CA . GLY B 1 131 ? -12.789 12.57 5.777 1 92.81 131 GLY B CA 1
ATOM 2171 C C . GLY B 1 131 ? -13.242 12.188 4.379 1 92.81 131 GLY B C 1
ATOM 2172 O O . GLY B 1 131 ? -12.805 12.797 3.398 1 92.81 131 GLY B O 1
ATOM 2173 N N . ALA B 1 132 ? -14.164 11.234 4.203 1 95.31 132 ALA B N 1
ATOM 2174 C CA . ALA B 1 132 ? -14.539 10.617 2.936 1 95.31 132 ALA B CA 1
ATOM 2175 C C . ALA B 1 132 ? -15.07 11.664 1.955 1 95.31 132 ALA B C 1
ATOM 2177 O O . ALA B 1 132 ? -14.711 11.656 0.777 1 95.31 132 ALA B O 1
ATOM 2178 N N . PRO B 1 133 ? -15.898 12.633 2.359 1 95.56 133 PRO B N 1
ATOM 2179 C CA . PRO B 1 133 ? -16.406 13.633 1.419 1 95.56 133 PRO B CA 1
ATOM 2180 C C . PRO B 1 133 ? -15.305 14.438 0.752 1 95.56 133 PRO B C 1
ATOM 2182 O O . PRO B 1 133 ? -15.375 14.727 -0.446 1 95.56 133 PRO B O 1
ATOM 2185 N N . LEU B 1 134 ? -14.32 14.805 1.492 1 95.88 134 LEU B N 1
ATOM 2186 C CA . LEU B 1 134 ? -13.195 15.539 0.922 1 95.88 134 LEU B CA 1
ATOM 2187 C C . LEU B 1 134 ? -12.539 14.742 -0.205 1 95.88 134 LEU B C 1
ATOM 2189 O O . LEU B 1 134 ? -12.305 15.281 -1.291 1 95.88 134 LEU B O 1
ATOM 2193 N N . TYR B 1 135 ? -12.266 13.492 0.034 1 97.88 135 TYR B N 1
ATOM 2194 C CA . TYR B 1 135 ? -11.539 12.672 -0.927 1 97.88 135 TYR B CA 1
ATOM 2195 C C . TYR B 1 135 ? -12.383 12.414 -2.172 1 97.88 135 TYR B C 1
ATOM 2197 O O . TYR B 1 135 ? -11.852 12.344 -3.283 1 97.88 135 TYR B O 1
ATOM 2205 N N . HIS B 1 136 ? -13.672 12.312 -1.949 1 97.25 136 HIS B N 1
ATOM 2206 C CA . HIS B 1 136 ? -14.562 12.203 -3.1 1 97.25 136 HIS B CA 1
ATOM 2207 C C . HIS B 1 136 ? -14.43 13.422 -4.012 1 97.25 136 HIS B C 1
ATOM 2209 O O . HIS B 1 136 ? -14.328 13.281 -5.23 1 97.25 136 HIS B O 1
ATOM 2215 N N . THR B 1 137 ? -14.422 14.586 -3.471 1 97.12 137 THR B N 1
ATOM 2216 C CA . THR B 1 137 ? -14.328 15.812 -4.254 1 97.12 137 THR B CA 1
ATOM 2217 C C . THR B 1 137 ? -12.977 15.906 -4.953 1 97.12 137 THR B C 1
ATOM 2219 O O . THR B 1 137 ? -12.844 16.609 -5.957 1 97.12 137 THR B O 1
ATOM 2222 N N . LEU B 1 138 ? -12.031 15.234 -4.473 1 97.19 138 LEU B N 1
ATOM 2223 C CA . LEU B 1 138 ? -10.688 15.273 -5.043 1 97.19 138 LEU B CA 1
ATOM 2224 C C . LEU B 1 138 ? -10.5 14.164 -6.074 1 97.19 138 LEU B C 1
ATOM 2226 O O . LEU B 1 138 ? -9.406 13.992 -6.605 1 97.19 138 LEU B O 1
ATOM 2230 N N . GLY B 1 139 ? -11.508 13.328 -6.27 1 96.88 139 GLY B N 1
ATOM 2231 C CA . GLY B 1 139 ? -11.492 12.367 -7.359 1 96.88 139 GLY B CA 1
ATOM 2232 C C . GLY B 1 139 ? -11.273 10.945 -6.895 1 96.88 139 GLY B C 1
ATOM 2233 O O . GLY B 1 139 ? -11.164 10.031 -7.715 1 96.88 139 GLY B O 1
ATOM 2234 N N . PHE B 1 140 ? -11.227 10.75 -5.586 1 97.56 140 PHE B N 1
ATOM 2235 C CA . PHE B 1 140 ? -11.102 9.391 -5.066 1 97.56 140 PHE B CA 1
ATOM 2236 C C . PHE B 1 140 ? -12.43 8.648 -5.152 1 97.56 140 PHE B C 1
ATOM 2238 O O . PHE B 1 140 ? -13.484 9.242 -4.945 1 97.56 140 PHE B O 1
ATOM 2245 N N . ALA B 1 141 ? -12.297 7.398 -5.41 1 96.31 141 ALA B N 1
ATOM 2246 C CA . ALA B 1 141 ? -13.453 6.504 -5.418 1 96.31 141 ALA B CA 1
ATOM 2247 C C . ALA B 1 141 ? -13.281 5.383 -4.395 1 96.31 141 ALA B C 1
ATOM 2249 O O . ALA B 1 141 ? -12.172 4.887 -4.184 1 96.31 141 ALA B O 1
ATOM 2250 N N . PRO B 1 142 ? -14.375 4.988 -3.816 1 94.94 142 PRO B N 1
ATOM 2251 C CA . PRO B 1 142 ? -14.273 3.893 -2.852 1 94.94 142 PRO B CA 1
ATOM 2252 C C . PRO B 1 142 ? -13.812 2.584 -3.488 1 94.94 142 PRO B C 1
ATOM 2254 O O . PRO B 1 142 ? -14.156 2.295 -4.637 1 94.94 142 PRO B O 1
ATOM 2257 N N . LEU B 1 143 ? -13 1.926 -2.783 1 91.75 143 LEU B N 1
ATOM 2258 C CA . LEU B 1 143 ? -12.57 0.579 -3.148 1 91.75 143 LEU B CA 1
ATOM 2259 C C . LEU B 1 143 ? -13.125 -0.45 -2.166 1 91.75 143 LEU B C 1
ATOM 2261 O O . LEU B 1 143 ? -13.016 -0.275 -0.95 1 91.75 143 LEU B O 1
ATOM 2265 N N . ASP B 1 144 ? -13.727 -1.468 -2.719 1 90.56 144 ASP B N 1
ATOM 2266 C CA . ASP B 1 144 ? -14.242 -2.547 -1.88 1 90.56 144 ASP B CA 1
ATOM 2267 C C . ASP B 1 144 ? -13.266 -3.719 -1.834 1 90.56 144 ASP B C 1
ATOM 2269 O O . ASP B 1 144 ? -12.312 -3.771 -2.615 1 90.56 144 ASP B O 1
ATOM 2273 N N . GLY B 1 145 ? -13.445 -4.516 -0.79 1 93.69 145 GLY B N 1
ATOM 2274 C CA . GLY B 1 145 ? -12.766 -5.801 -0.765 1 93.69 145 GLY B CA 1
ATOM 2275 C C . GLY B 1 145 ? -11.406 -5.742 -0.104 1 93.69 145 GLY B C 1
ATOM 2276 O O . GLY B 1 145 ? -10.672 -6.738 -0.081 1 93.69 145 GLY B O 1
ATOM 2277 N N . TYR B 1 146 ? -11.055 -4.59 0.4 1 94.69 146 TYR B N 1
ATOM 2278 C CA . TYR B 1 146 ? -9.758 -4.516 1.058 1 94.69 146 TYR B CA 1
ATOM 2279 C C . TYR B 1 146 ? -9.773 -5.258 2.389 1 94.69 146 TYR B C 1
ATOM 2281 O O . TYR B 1 146 ? -10.758 -5.195 3.129 1 94.69 146 TYR B O 1
ATOM 2289 N N . MET B 1 147 ? -8.672 -5.957 2.594 1 96.56 147 MET B N 1
ATOM 2290 C CA . MET B 1 147 ? -8.461 -6.699 3.834 1 96.56 147 MET B CA 1
ATOM 2291 C C . MET B 1 147 ? -7.043 -6.504 4.355 1 96.56 147 MET B C 1
ATOM 2293 O O . MET B 1 147 ? -6.137 -6.168 3.59 1 96.56 147 MET B O 1
ATOM 2297 N N . ALA B 1 148 ? -6.914 -6.668 5.676 1 94.94 148 ALA B N 1
ATOM 2298 C CA . ALA B 1 148 ? -5.594 -6.535 6.281 1 94.94 148 ALA B CA 1
ATOM 2299 C C . ALA B 1 148 ? -5.363 -7.609 7.34 1 94.94 148 ALA B C 1
ATOM 2301 O O . ALA B 1 148 ? -6.312 -8.078 7.973 1 94.94 148 ALA B O 1
ATOM 2302 N N . LEU B 1 149 ? -4.152 -8.016 7.367 1 94.06 149 LEU B N 1
ATOM 2303 C CA . LEU B 1 149 ? -3.619 -8.883 8.414 1 94.06 149 LEU B CA 1
ATOM 2304 C C . LEU B 1 149 ? -2.543 -8.164 9.219 1 94.06 149 LEU B C 1
ATOM 2306 O O . LEU B 1 149 ? -1.585 -7.633 8.656 1 94.06 149 LEU B O 1
ATOM 2310 N N . ARG B 1 150 ? -2.693 -8.031 10.523 1 88.12 150 ARG B N 1
ATOM 2311 C CA . ARG B 1 150 ? -1.717 -7.406 11.414 1 88.12 150 ARG B CA 1
ATOM 2312 C C . ARG B 1 150 ? -1.04 -8.445 12.297 1 88.12 150 ARG B C 1
ATOM 2314 O O . ARG B 1 150 ? -1.651 -8.961 13.234 1 88.12 150 ARG B O 1
ATOM 2321 N N . PRO B 1 151 ? 0.184 -8.727 11.797 1 80.19 151 PRO B N 1
ATOM 2322 C CA . PRO B 1 151 ? 0.873 -9.75 12.594 1 80.19 151 PRO B CA 1
ATOM 2323 C C . PRO B 1 151 ? 1.036 -9.352 14.055 1 80.19 151 PRO B C 1
ATOM 2325 O O . PRO B 1 151 ? 1.209 -8.172 14.359 1 80.19 151 PRO B O 1
ATOM 2328 N N . THR B 1 152 ? 0.548 -10.242 14.953 1 67.5 152 THR B N 1
ATOM 2329 C CA . THR B 1 152 ? 0.786 -10.016 16.375 1 67.5 152 THR B CA 1
ATOM 2330 C C . THR B 1 152 ? 2.281 -9.914 16.656 1 67.5 152 THR B C 1
ATOM 2332 O O . THR B 1 152 ? 3.07 -10.727 16.172 1 67.5 152 THR B O 1
ATOM 2335 N N . PRO B 1 153 ? 2.703 -8.781 17.234 1 59.28 153 PRO B N 1
ATOM 2336 C CA . PRO B 1 153 ? 4.125 -8.727 17.578 1 59.28 153 PRO B CA 1
ATOM 2337 C C . PRO B 1 153 ? 4.621 -10 18.266 1 59.28 153 PRO B C 1
ATOM 2339 O O . PRO B 1 153 ? 3.871 -10.641 19 1 59.28 153 PRO B O 1
ATOM 2342 N N . PRO B 1 154 ? 5.637 -10.672 17.641 1 52.59 154 PRO B N 1
ATOM 2343 C CA . PRO B 1 154 ? 6.113 -11.82 18.406 1 52.59 154 PRO B CA 1
ATOM 2344 C C . PRO B 1 154 ? 6.207 -11.539 19.906 1 52.59 154 PRO B C 1
ATOM 2346 O O . PRO B 1 154 ? 6.633 -10.453 20.297 1 52.59 154 PRO B O 1
ATOM 2349 N N . GLY B 1 155 ? 5.16 -11.977 20.656 1 45.62 155 GLY B N 1
ATOM 2350 C CA . GLY B 1 155 ? 5.324 -11.828 22.094 1 45.62 155 GLY B CA 1
ATOM 2351 C C . GLY B 1 155 ? 6.746 -12.07 22.562 1 45.62 155 GLY B C 1
ATOM 2352 O O . GLY B 1 155 ? 7.566 -12.609 21.812 1 45.62 155 GLY B O 1
ATOM 2353 N N . PRO B 1 156 ? 7.109 -11.281 23.609 1 41.41 156 PRO B N 1
ATOM 2354 C CA . PRO B 1 156 ? 8.406 -11.664 24.172 1 41.41 156 PRO B CA 1
ATOM 2355 C C . PRO B 1 156 ? 8.594 -13.18 24.25 1 41.41 156 PRO B C 1
ATOM 2357 O O . PRO B 1 156 ? 7.633 -13.914 24.469 1 41.41 156 PRO B O 1
ATOM 2360 N N . ARG B 1 157 ? 9.367 -13.719 23.266 1 37.31 157 ARG B N 1
ATOM 2361 C CA . ARG B 1 157 ? 9.75 -15.102 23.531 1 37.31 157 ARG B CA 1
ATOM 2362 C C . ARG B 1 157 ? 10.102 -15.305 25 1 37.31 157 ARG B C 1
ATOM 2364 O O . ARG B 1 157 ? 10.914 -14.562 25.562 1 37.31 157 ARG B O 1
ATOM 2371 N N . HIS B 1 158 ? 9.117 -15.82 25.719 1 29.61 158 HIS B N 1
ATOM 2372 C CA . HIS B 1 158 ? 9.555 -16.281 27.031 1 29.61 158 HIS B CA 1
ATOM 2373 C C . HIS B 1 158 ? 10.719 -17.266 26.922 1 29.61 158 HIS B C 1
ATOM 2375 O O . HIS B 1 158 ? 10.75 -18.078 26 1 29.61 158 HIS B O 1
#

Foldseek 3Di:
DPFAAKDWDALLCLLQVLVQQVVPVPPPPDDPVNSVVSNVVSNVCGPPPLQKTKMFGPPDDRHTFKMKIKGKDAADDDPQQNPSIAMEIEDIGGDPVNPPVCGSLNRVLVRVVSCVVVRHSYYDYDDDPVCVVSVVVVPDDDDPDDDDDDDDPPPPPD/DPQAAKDWDALLCLLQVLVQQVVPVPPPPDDPVNSVVSNVCSNVCGPPPLQKTKMFGPPDDRHTFKMKIKGKDAADDDPQQNPSIAMEIEDIGGDPVNPPVCGSLNRVLVRVVSCVVVRHSYYDYDDDPVCVVSVVVVPDDDDPDDDDDDDDPPPPPD

Organism: Streptomyces rubellomurinus (strain ATCC 31215) (NCBI:txid359131)